Protein AF-A0A9K3ST12-F1 (afdb_monomer)

Sequence (214 aa):
MEYLIKLALIAIETELLCYPSLGLVSINSCGSHQDMNFNLFMKSKETFGIYFYHIYNLVLSYKSLNFNKLRVLGLEQEKRMFEVTKNINTHKGLIFSFGIIYYVVSYGLFHNIPFSNWHFQTCKLTKELRKDFLYFSNKTPGEKIFTKFGIAGARGEALTGYYKIFFQGLPFILRIYKKNPYLKAQEFYLCLLIFYMSIIEDTRAPKRPKFRAI

Structure (mmCIF, N/CA/C/O backbone):
data_AF-A0A9K3ST12-F1
#
_entry.id   AF-A0A9K3ST12-F1
#
loop_
_atom_site.group_PDB
_atom_site.id
_atom_site.type_symbol
_atom_site.label_atom_id
_atom_site.label_alt_id
_atom_site.label_comp_id
_atom_site.label_asym_id
_atom_site.label_entity_id
_atom_site.label_seq_id
_atom_site.pdbx_PDB_ins_code
_atom_site.Cartn_x
_atom_site.Cartn_y
_atom_site.Cartn_z
_atom_site.occupancy
_atom_site.B_iso_or_equiv
_atom_site.auth_seq_id
_atom_site.auth_comp_id
_atom_site.auth_asym_id
_atom_site.auth_atom_id
_atom_site.pdbx_PDB_model_num
ATOM 1 N N . MET A 1 1 ? 17.838 -4.652 1.361 1.00 83.19 1 MET A N 1
ATOM 2 C CA . MET A 1 1 ? 16.900 -4.041 2.330 1.00 83.19 1 MET A CA 1
ATOM 3 C C . MET A 1 1 ? 16.770 -2.535 2.100 1.00 83.19 1 MET A C 1
ATOM 5 O O . MET A 1 1 ? 15.715 -2.108 1.653 1.00 83.19 1 MET A O 1
ATOM 9 N N . GLU A 1 2 ? 17.825 -1.745 2.323 1.00 90.50 2 GLU A N 1
ATOM 10 C CA . GLU A 1 2 ? 17.782 -0.268 2.259 1.00 90.50 2 GLU A CA 1
ATOM 11 C C . GLU A 1 2 ? 17.283 0.292 0.922 1.00 90.50 2 GLU A C 1
ATOM 13 O O . GLU A 1 2 ? 16.461 1.206 0.897 1.00 90.50 2 GLU A O 1
ATOM 18 N N . TYR A 1 3 ? 17.705 -0.306 -0.195 1.00 94.31 3 TYR A N 1
ATOM 19 C CA . TYR A 1 3 ? 17.252 0.106 -1.525 1.00 94.31 3 TYR A CA 1
ATOM 20 C C . TYR A 1 3 ? 15.727 -0.002 -1.700 1.00 94.31 3 TYR A C 1
ATOM 22 O O . TYR A 1 3 ? 15.100 0.910 -2.235 1.00 94.31 3 TYR A O 1
ATOM 30 N N . LEU A 1 4 ? 15.110 -1.080 -1.202 1.00 95.81 4 LEU A N 1
ATOM 31 C CA . LEU A 1 4 ? 13.667 -1.291 -1.329 1.00 95.81 4 LEU A CA 1
ATOM 32 C C . LEU A 1 4 ? 12.874 -0.311 -0.450 1.00 95.81 4 LEU A C 1
ATOM 34 O O . LEU A 1 4 ? 11.868 0.231 -0.901 1.00 95.81 4 LEU A O 1
ATOM 38 N N . ILE A 1 5 ? 13.366 -0.024 0.761 1.00 97.75 5 ILE A N 1
ATOM 39 C CA . ILE A 1 5 ? 12.792 1.007 1.640 1.00 97.75 5 ILE A CA 1
ATOM 40 C C . ILE A 1 5 ? 12.853 2.372 0.947 1.00 97.75 5 ILE A C 1
ATOM 42 O O . ILE A 1 5 ? 11.851 3.084 0.901 1.00 97.75 5 ILE A O 1
ATOM 46 N N . LYS A 1 6 ? 14.001 2.720 0.351 1.00 97.38 6 LYS A N 1
ATOM 47 C CA . LYS A 1 6 ? 14.171 3.973 -0.395 1.00 97.38 6 LYS A CA 1
ATOM 48 C C . LYS A 1 6 ? 13.165 4.088 -1.542 1.00 97.38 6 LYS A C 1
ATOM 50 O O . LYS A 1 6 ? 12.505 5.116 -1.654 1.00 97.38 6 LYS A O 1
ATOM 55 N N . LEU A 1 7 ? 13.009 3.044 -2.361 1.00 96.75 7 LEU A N 1
ATOM 56 C CA . LEU A 1 7 ? 12.016 3.033 -3.442 1.00 96.75 7 LEU A CA 1
ATOM 57 C C . LEU A 1 7 ? 10.587 3.204 -2.918 1.00 96.75 7 LEU A C 1
ATOM 59 O O . LEU A 1 7 ? 9.806 3.945 -3.509 1.00 96.75 7 LEU A O 1
ATOM 63 N N . ALA A 1 8 ? 10.250 2.564 -1.797 1.00 97.38 8 ALA A N 1
ATOM 64 C CA . ALA A 1 8 ? 8.927 2.691 -1.203 1.00 97.38 8 ALA A CA 1
ATOM 65 C C . ALA A 1 8 ? 8.649 4.111 -0.686 1.00 97.38 8 ALA A C 1
ATOM 67 O O . ALA A 1 8 ? 7.571 4.650 -0.923 1.00 97.38 8 ALA A O 1
ATOM 68 N N . LEU A 1 9 ? 9.628 4.756 -0.047 1.00 97.25 9 LEU A N 1
ATOM 69 C CA . LEU A 1 9 ? 9.504 6.149 0.395 1.00 97.25 9 LEU A CA 1
ATOM 70 C C . LEU A 1 9 ? 9.385 7.127 -0.782 1.00 97.25 9 LEU A C 1
ATOM 72 O O . LEU A 1 9 ? 8.607 8.078 -0.699 1.00 97.25 9 LEU A O 1
ATOM 76 N N . ILE A 1 10 ? 10.115 6.879 -1.876 1.00 95.12 10 ILE A N 1
ATOM 77 C CA . ILE A 1 10 ? 9.987 7.649 -3.121 1.00 95.12 10 ILE A CA 1
ATOM 78 C C . ILE A 1 10 ? 8.585 7.470 -3.709 1.00 95.12 10 ILE A C 1
ATOM 80 O O . ILE A 1 10 ? 7.988 8.454 -4.132 1.00 95.12 10 ILE A O 1
ATOM 84 N N . ALA A 1 11 ? 8.030 6.255 -3.710 1.00 94.00 11 ALA A N 1
ATOM 85 C CA . ALA A 1 11 ? 6.685 6.003 -4.227 1.00 94.00 11 ALA A CA 1
ATOM 86 C C . ALA A 1 11 ? 5.606 6.781 -3.450 1.00 94.00 11 ALA A C 1
ATOM 88 O O . ALA A 1 11 ? 4.746 7.397 -4.076 1.00 94.00 11 ALA A O 1
ATOM 89 N N . ILE A 1 12 ? 5.692 6.819 -2.112 1.00 94.69 12 ILE A N 1
ATOM 90 C CA . ILE A 1 12 ? 4.775 7.603 -1.259 1.00 94.69 12 IL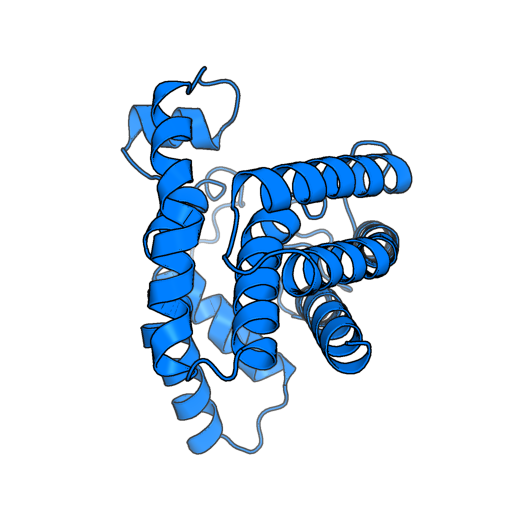E A CA 1
ATOM 91 C C . ILE A 1 12 ? 4.868 9.097 -1.584 1.00 94.69 12 ILE A C 1
ATOM 93 O O . ILE A 1 12 ? 3.859 9.773 -1.741 1.00 94.69 12 ILE A O 1
ATOM 97 N N . GLU A 1 13 ? 6.083 9.630 -1.702 1.00 92.88 13 GLU A N 1
ATOM 98 C CA . GLU A 1 13 ? 6.280 11.041 -2.045 1.00 92.88 13 GLU A CA 1
ATOM 99 C C . GLU A 1 13 ? 5.774 11.371 -3.449 1.00 92.88 13 GLU A C 1
ATOM 101 O O . GLU A 1 13 ? 5.140 12.398 -3.669 1.00 92.88 13 GLU A O 1
ATOM 106 N N . THR A 1 14 ? 6.015 10.472 -4.396 1.00 89.44 14 THR A N 1
ATOM 107 C CA . THR A 1 14 ? 5.633 10.642 -5.795 1.00 89.44 14 THR A CA 1
ATOM 108 C C . THR A 1 14 ? 4.118 10.747 -5.972 1.00 89.44 14 THR A C 1
ATOM 110 O O . THR A 1 14 ? 3.662 11.528 -6.806 1.00 89.44 14 THR A O 1
ATOM 113 N N . GLU A 1 15 ? 3.333 10.028 -5.163 1.00 88.38 15 GLU A N 1
ATOM 114 C CA . GLU A 1 15 ? 1.871 10.163 -5.132 1.00 88.38 15 GLU A CA 1
ATOM 115 C C . GLU A 1 15 ? 1.446 11.613 -4.834 1.00 88.38 15 GLU A C 1
ATOM 117 O O . GLU A 1 15 ? 0.577 12.157 -5.513 1.00 88.38 15 GLU A O 1
ATOM 122 N N . LEU A 1 16 ? 2.114 12.277 -3.886 1.00 87.50 16 LEU A N 1
ATOM 123 C CA . LEU A 1 16 ? 1.809 13.656 -3.473 1.00 87.50 16 LEU A CA 1
ATOM 124 C C . LEU A 1 16 ? 2.251 14.710 -4.488 1.00 87.50 16 LEU A C 1
ATOM 126 O O . LEU A 1 16 ? 1.749 15.839 -4.488 1.00 87.50 16 LEU A O 1
ATOM 130 N N . LEU A 1 17 ? 3.208 14.350 -5.340 1.00 85.62 17 LEU A N 1
ATOM 131 C CA . LEU A 1 17 ? 3.695 15.187 -6.429 1.00 85.62 17 LEU A CA 1
ATOM 132 C C . LEU A 1 17 ? 2.850 15.036 -7.702 1.00 85.62 17 LEU A C 1
ATOM 134 O O . LEU A 1 17 ? 3.066 15.775 -8.662 1.00 85.62 17 LEU A O 1
ATOM 138 N N . CYS A 1 18 ? 1.897 14.098 -7.735 1.00 84.38 18 CYS A N 1
ATOM 139 C CA . CYS A 1 18 ? 1.012 13.912 -8.877 1.00 84.38 18 CYS A CA 1
ATOM 140 C C . CYS A 1 18 ? -0.004 15.062 -8.965 1.00 84.38 18 CYS A C 1
ATOM 142 O O . CYS A 1 18 ? -0.809 15.282 -8.056 1.00 84.38 18 CYS A O 1
ATOM 144 N N . TYR A 1 19 ? 0.017 15.787 -10.086 1.00 82.44 19 TYR A N 1
ATOM 145 C CA . TYR A 1 19 ? -0.906 16.882 -10.369 1.00 82.44 19 TYR A CA 1
ATOM 146 C C . TYR A 1 19 ? -1.437 16.794 -11.815 1.00 82.44 19 TYR A C 1
ATOM 148 O O . TYR A 1 19 ? -0.644 16.522 -12.718 1.00 82.44 19 TYR A O 1
ATOM 156 N N . PRO A 1 20 ? -2.740 17.046 -12.064 1.00 84.38 20 PRO A N 1
ATOM 157 C CA . PRO A 1 20 ? -3.785 17.344 -11.082 1.00 84.38 20 PRO A CA 1
ATOM 158 C C . PRO A 1 20 ? -4.083 16.141 -10.178 1.00 84.38 20 PRO A C 1
ATOM 160 O O . PRO A 1 20 ? -4.077 14.996 -10.616 1.00 84.38 20 PRO A O 1
ATOM 163 N N . SER A 1 21 ? -4.361 16.406 -8.903 1.00 78.06 21 SER A N 1
ATOM 164 C CA . SER A 1 21 ? -4.559 15.366 -7.883 1.00 78.06 21 SER A CA 1
ATOM 165 C C . SER A 1 21 ? -5.986 14.808 -7.825 1.00 78.06 21 SER A C 1
ATOM 167 O O . SER A 1 21 ? -6.280 13.936 -7.011 1.00 78.06 21 SER A O 1
ATOM 169 N N . LEU A 1 22 ? -6.892 15.328 -8.664 1.00 81.19 22 LEU A N 1
ATOM 170 C CA . LEU A 1 22 ? -8.281 14.869 -8.823 1.00 81.19 22 LEU A CA 1
ATOM 171 C C . LEU A 1 22 ? -9.044 14.728 -7.488 1.00 81.19 22 LEU A C 1
ATOM 173 O O . LEU A 1 22 ? -9.774 13.768 -7.245 1.00 81.19 22 LEU A O 1
ATOM 177 N N . GLY A 1 23 ? -8.872 15.718 -6.608 1.00 76.56 23 GLY A N 1
ATOM 178 C CA . GLY A 1 23 ? -9.529 15.782 -5.299 1.00 76.56 23 GLY A CA 1
ATOM 179 C C . GLY A 1 23 ? -8.723 15.174 -4.148 1.00 76.56 23 GLY A C 1
ATOM 180 O O . GLY A 1 23 ? -9.157 15.292 -3.001 1.00 76.56 23 GLY A O 1
ATOM 181 N N . LEU A 1 24 ? -7.557 14.582 -4.424 1.00 83.00 24 LEU A N 1
ATOM 182 C CA . LEU A 1 24 ? -6.571 14.178 -3.419 1.00 83.00 24 LEU A CA 1
ATOM 183 C C . LEU A 1 24 ? -5.697 15.364 -2.987 1.00 83.00 24 LEU A C 1
ATOM 185 O O . LEU A 1 24 ? -5.607 16.379 -3.682 1.00 83.00 24 LEU A O 1
ATOM 189 N N . VAL A 1 25 ? -5.031 15.223 -1.844 1.00 86.50 25 VAL A N 1
ATOM 190 C CA . VAL A 1 25 ? -3.993 16.166 -1.410 1.00 86.50 25 VAL A CA 1
ATOM 191 C C . VAL A 1 25 ? -2.783 16.055 -2.342 1.00 86.50 25 VAL A C 1
ATOM 193 O O . VAL A 1 25 ? -2.367 14.956 -2.692 1.00 86.50 25 VAL A O 1
ATOM 196 N N . SER A 1 26 ? -2.213 17.191 -2.732 1.00 87.94 26 SER A N 1
ATOM 197 C CA . SER A 1 26 ? -0.954 17.301 -3.478 1.00 87.94 26 SER A CA 1
ATOM 198 C C . SER A 1 26 ? -0.162 18.520 -3.022 1.00 87.94 26 SER A C 1
ATOM 200 O O . SER A 1 26 ? -0.646 19.320 -2.219 1.00 87.94 26 SER A O 1
ATOM 202 N N . ILE A 1 27 ? 1.039 18.699 -3.574 1.00 86.88 27 ILE A N 1
ATOM 203 C CA . ILE A 1 27 ? 1.867 19.888 -3.327 1.00 86.88 27 ILE A CA 1
ATOM 204 C C . ILE A 1 27 ? 1.139 21.214 -3.620 1.00 86.88 27 ILE A C 1
ATOM 206 O O . ILE A 1 27 ? 1.387 22.207 -2.944 1.00 86.88 27 ILE A O 1
ATOM 210 N N . ASN A 1 28 ? 0.186 21.214 -4.559 1.00 85.00 28 ASN A N 1
ATOM 211 C CA . ASN A 1 28 ? -0.523 22.419 -5.002 1.00 85.00 28 ASN A CA 1
ATOM 212 C C . ASN A 1 28 ? -1.949 22.553 -4.435 1.00 85.00 28 ASN A C 1
ATOM 214 O O . ASN A 1 28 ? -2.630 23.531 -4.736 1.00 85.00 28 ASN A O 1
ATOM 218 N N . SER A 1 29 ? -2.462 21.568 -3.686 1.00 84.56 29 SER A N 1
ATOM 219 C CA . SER A 1 29 ? -3.861 21.580 -3.237 1.00 84.56 29 SER A CA 1
ATOM 220 C C . SER A 1 29 ? -4.121 20.640 -2.061 1.00 84.56 29 SER A C 1
ATOM 222 O O . SER A 1 29 ? -3.649 19.508 -2.048 1.00 84.56 29 SER A O 1
ATOM 224 N N . CYS A 1 30 ? -4.979 21.051 -1.123 1.00 84.56 30 CYS A N 1
ATOM 225 C CA . CYS A 1 30 ? -5.551 20.152 -0.111 1.00 84.56 30 CYS A CA 1
ATOM 226 C C . CYS A 1 30 ? -6.650 19.226 -0.681 1.00 84.56 30 CYS A C 1
ATOM 228 O O . CYS A 1 30 ? -7.227 18.417 0.045 1.00 84.56 30 CYS A O 1
ATOM 230 N N . GLY A 1 31 ? -6.962 19.323 -1.977 1.00 85.12 31 GLY A N 1
ATOM 231 C CA . GLY A 1 31 ? -8.010 18.531 -2.611 1.00 85.12 31 GLY A CA 1
ATOM 232 C C . GLY A 1 31 ? -9.381 18.812 -1.993 1.00 85.12 31 GLY A C 1
ATOM 233 O O . GLY A 1 31 ? -9.756 19.961 -1.783 1.00 85.12 31 GLY A O 1
ATOM 234 N N . SER A 1 32 ? -10.139 17.754 -1.694 1.00 83.56 32 SER A N 1
ATOM 235 C CA . SER A 1 32 ? -11.448 17.855 -1.020 1.00 83.56 32 SER A CA 1
ATOM 236 C C . SER A 1 32 ? -11.355 17.958 0.509 1.00 83.56 32 SER A C 1
ATOM 238 O O . SER A 1 32 ? -12.374 17.854 1.192 1.00 83.56 32 SER A O 1
ATOM 240 N N . HIS A 1 33 ? -10.150 18.109 1.060 1.00 83.50 33 HIS A N 1
ATOM 241 C CA . HIS A 1 33 ? -9.912 18.078 2.496 1.00 83.50 33 HIS A CA 1
ATOM 242 C C . HIS A 1 33 ? -9.700 19.476 3.080 1.00 83.50 33 HIS A C 1
ATOM 244 O O . HIS A 1 33 ? -9.063 20.331 2.472 1.00 83.50 33 HIS A O 1
ATOM 250 N N . GLN A 1 34 ? -10.214 19.684 4.294 1.00 85.81 34 GLN A N 1
ATOM 251 C CA . GLN A 1 34 ? -10.002 20.906 5.084 1.00 85.81 34 GLN A CA 1
ATOM 252 C C . GLN A 1 34 ? -9.036 20.674 6.255 1.00 85.81 34 GLN A C 1
ATOM 254 O O . GLN A 1 34 ? -8.504 21.620 6.825 1.00 85.81 34 GLN A O 1
ATOM 259 N N . ASP A 1 35 ? -8.809 19.411 6.611 1.00 85.69 35 ASP A N 1
ATOM 260 C CA . ASP A 1 35 ? -8.088 18.959 7.798 1.00 85.69 35 ASP A CA 1
ATOM 261 C C . ASP A 1 35 ? -6.654 18.496 7.507 1.00 85.69 35 ASP A C 1
ATOM 263 O O . ASP A 1 35 ? -5.889 18.265 8.436 1.00 85.69 35 ASP A O 1
ATOM 267 N N . MET A 1 36 ? -6.255 18.365 6.240 1.00 89.12 36 MET A N 1
ATOM 268 C CA . MET A 1 36 ? -4.942 17.839 5.848 1.00 89.12 36 MET A CA 1
ATOM 269 C C . MET A 1 36 ? -4.354 18.584 4.646 1.00 89.12 36 MET A C 1
ATOM 271 O O . MET A 1 36 ? -5.079 19.093 3.796 1.00 89.12 36 MET A O 1
ATOM 275 N N . ASN A 1 37 ? -3.022 18.633 4.577 1.00 92.38 37 ASN A N 1
ATOM 276 C CA . ASN A 1 37 ? -2.258 19.293 3.519 1.00 92.38 37 ASN A CA 1
ATOM 277 C C . ASN A 1 37 ? -0.949 18.541 3.227 1.00 92.38 37 ASN A C 1
ATOM 279 O O . ASN A 1 37 ? -0.581 17.615 3.952 1.00 92.38 37 ASN A O 1
ATOM 283 N N . PHE A 1 38 ? -0.229 18.964 2.187 1.00 92.81 38 PHE A N 1
ATOM 284 C CA . PHE A 1 38 ? 1.033 18.354 1.761 1.00 92.81 38 PHE A CA 1
ATOM 285 C C . PHE A 1 38 ? 2.054 18.193 2.901 1.00 92.81 38 PHE A C 1
ATOM 287 O O . PHE A 1 38 ? 2.599 17.108 3.095 1.00 92.81 38 PHE A O 1
ATOM 294 N N . ASN A 1 39 ? 2.265 19.231 3.715 1.00 93.69 39 ASN A N 1
ATOM 295 C CA . ASN A 1 39 ? 3.242 19.195 4.809 1.00 93.69 39 ASN A CA 1
ATOM 296 C C . ASN A 1 39 ? 2.904 18.127 5.857 1.00 93.69 39 ASN A C 1
ATOM 298 O O . ASN A 1 39 ? 3.799 17.484 6.404 1.00 93.69 39 ASN A O 1
ATOM 302 N N . LEU A 1 40 ? 1.616 17.912 6.133 1.00 94.06 40 LEU A N 1
ATOM 303 C CA . LEU A 1 40 ? 1.165 16.872 7.052 1.00 94.06 40 LEU A CA 1
ATOM 304 C C . LEU A 1 40 ? 1.431 15.466 6.501 1.00 94.06 40 LEU A C 1
ATOM 306 O O . LEU A 1 40 ? 1.833 14.570 7.245 1.00 94.06 40 LEU A O 1
ATOM 310 N N . PHE A 1 41 ? 1.245 15.282 5.193 1.00 95.00 41 PHE A N 1
ATOM 311 C CA . PHE A 1 41 ? 1.598 14.040 4.516 1.00 95.00 41 PHE A CA 1
ATOM 312 C C . PHE A 1 41 ? 3.113 13.800 4.538 1.00 95.00 41 PHE A C 1
ATOM 314 O O . PHE A 1 41 ? 3.536 12.692 4.861 1.00 95.00 41 PHE A O 1
ATOM 321 N N . MET A 1 42 ? 3.935 14.828 4.309 1.00 95.88 42 MET A N 1
ATOM 322 C CA . MET A 1 42 ? 5.397 14.709 4.398 1.00 95.88 42 MET A CA 1
ATOM 323 C C . MET A 1 42 ? 5.867 14.332 5.810 1.00 95.88 42 MET A C 1
ATOM 325 O O . MET A 1 42 ? 6.645 13.394 5.952 1.00 95.88 42 MET A O 1
ATOM 329 N N . LYS A 1 43 ? 5.313 14.953 6.861 1.00 95.81 43 LYS A N 1
ATOM 330 C CA . LYS A 1 43 ? 5.570 14.539 8.255 1.00 95.81 43 LYS A CA 1
ATOM 331 C C . LYS A 1 43 ? 5.159 13.092 8.511 1.00 95.81 43 LYS A C 1
ATOM 333 O O . LYS A 1 43 ? 5.881 12.326 9.137 1.00 95.81 43 LYS A O 1
ATOM 338 N N . SER A 1 44 ? 4.001 12.680 7.999 1.00 96.31 44 SER A N 1
ATOM 339 C CA . SER A 1 44 ? 3.570 11.288 8.117 1.00 96.31 44 SER A CA 1
ATOM 340 C C . SER A 1 44 ? 4.501 10.323 7.376 1.00 96.31 44 SER A C 1
ATOM 342 O O . SER A 1 44 ? 4.734 9.229 7.891 1.00 96.31 44 SER A O 1
ATOM 344 N N . LYS A 1 45 ? 5.030 10.695 6.203 1.00 96.75 45 LYS A N 1
ATOM 345 C CA . LYS A 1 45 ? 5.959 9.881 5.400 1.00 96.75 45 LYS A CA 1
ATOM 346 C C . LYS A 1 45 ? 7.225 9.527 6.186 1.00 96.75 45 LYS A C 1
ATOM 348 O O . LYS A 1 45 ? 7.700 8.401 6.067 1.00 96.75 45 LYS A O 1
ATOM 353 N N . GLU A 1 46 ? 7.742 10.429 7.020 1.00 96.56 46 GLU A N 1
ATOM 354 C CA . GLU A 1 46 ? 8.950 10.195 7.836 1.00 96.56 46 GLU A CA 1
ATOM 355 C C . GLU A 1 46 ? 8.829 8.949 8.731 1.00 96.56 46 GLU A C 1
ATOM 357 O O . GLU A 1 46 ? 9.813 8.260 8.992 1.00 96.56 46 GLU A O 1
ATOM 362 N N . THR A 1 47 ? 7.606 8.579 9.122 1.00 97.62 47 THR A N 1
ATOM 363 C CA . THR A 1 47 ? 7.351 7.391 9.950 1.00 97.62 47 THR A CA 1
ATOM 364 C C . THR A 1 47 ? 7.394 6.065 9.172 1.00 97.62 47 THR A C 1
ATOM 366 O O . THR A 1 47 ? 7.454 4.999 9.779 1.00 97.62 47 THR A O 1
ATOM 369 N N . PHE A 1 48 ? 7.386 6.078 7.834 1.00 98.31 48 PHE A N 1
ATOM 370 C CA . PHE A 1 48 ? 7.295 4.848 7.033 1.00 98.31 48 PHE A CA 1
ATOM 371 C C . PHE A 1 48 ? 8.604 4.062 6.940 1.00 98.31 48 PHE A C 1
ATOM 373 O O . PHE A 1 48 ? 8.565 2.851 6.722 1.00 98.31 48 PHE A O 1
ATOM 380 N N . GLY A 1 49 ? 9.761 4.708 7.126 1.00 98.00 49 GLY A N 1
ATOM 381 C CA . GLY A 1 49 ? 11.056 4.022 7.053 1.00 98.00 49 GLY A CA 1
ATOM 382 C C . GLY A 1 49 ? 11.146 2.867 8.055 1.00 98.00 49 GLY A C 1
ATOM 383 O O . GLY A 1 49 ? 11.459 1.735 7.681 1.00 98.00 49 GLY A O 1
ATOM 384 N N . ILE A 1 50 ? 10.768 3.132 9.311 1.00 97.81 50 ILE A N 1
ATOM 385 C CA . ILE A 1 50 ? 10.752 2.122 10.376 1.00 97.81 50 ILE A CA 1
ATOM 386 C C . ILE A 1 50 ? 9.680 1.046 10.138 1.00 97.81 50 ILE A C 1
ATOM 388 O O . ILE A 1 50 ? 9.912 -0.133 10.405 1.00 97.81 50 ILE A O 1
ATOM 392 N N . TYR A 1 51 ? 8.532 1.408 9.557 1.00 98.50 51 TYR A N 1
ATOM 393 C CA . TYR A 1 51 ? 7.490 0.446 9.193 1.00 98.50 51 TYR A CA 1
ATOM 394 C C . TYR A 1 51 ? 7.983 -0.575 8.163 1.00 98.50 51 TYR A C 1
ATOM 396 O O . TYR A 1 51 ? 7.856 -1.783 8.370 1.00 98.50 51 TYR A O 1
ATOM 404 N N . PHE A 1 52 ? 8.608 -0.104 7.084 1.00 98.56 52 PHE A N 1
ATOM 405 C CA . PHE A 1 52 ? 9.156 -0.975 6.046 1.00 98.56 52 PHE A CA 1
ATOM 406 C C . PHE A 1 52 ? 10.334 -1.817 6.540 1.00 98.56 52 PHE A C 1
ATOM 408 O O . PHE A 1 52 ? 10.455 -2.983 6.154 1.00 98.56 52 PHE A O 1
ATOM 415 N N . TYR A 1 53 ? 11.157 -1.269 7.435 1.00 98.25 53 TYR A N 1
ATOM 416 C CA . TYR A 1 53 ? 12.195 -2.026 8.130 1.00 98.25 53 TYR A CA 1
ATOM 417 C C . TYR A 1 53 ? 11.602 -3.196 8.935 1.00 98.25 53 TYR A C 1
ATOM 419 O O . TYR A 1 53 ? 12.027 -4.341 8.773 1.00 98.25 53 TYR A O 1
ATOM 427 N N . HIS A 1 54 ? 10.558 -2.955 9.734 1.00 98.31 54 HIS A N 1
ATOM 428 C CA . HIS A 1 54 ? 9.910 -4.018 10.506 1.00 98.31 54 HIS A CA 1
ATOM 429 C C . HIS A 1 54 ? 9.228 -5.074 9.629 1.00 98.31 54 HIS A C 1
ATOM 431 O O . HIS A 1 54 ? 9.307 -6.263 9.945 1.00 98.31 54 HIS A O 1
ATOM 437 N N . ILE A 1 55 ? 8.608 -4.682 8.509 1.00 98.44 55 ILE A N 1
ATOM 438 C CA . ILE A 1 55 ? 8.067 -5.654 7.546 1.00 98.44 55 ILE A CA 1
ATOM 439 C C . ILE A 1 55 ? 9.185 -6.537 6.988 1.00 98.44 55 ILE A C 1
ATOM 441 O O . ILE A 1 55 ? 9.020 -7.753 6.899 1.00 98.44 55 ILE A O 1
ATOM 445 N N . TYR A 1 56 ? 10.332 -5.957 6.636 1.00 97.12 56 TYR A N 1
ATOM 446 C CA . TYR A 1 56 ? 11.460 -6.744 6.148 1.00 97.12 56 TYR A CA 1
ATOM 447 C C . TYR A 1 56 ? 11.981 -7.713 7.220 1.00 97.12 56 TYR A C 1
ATOM 449 O O . TYR A 1 56 ? 12.246 -8.876 6.923 1.00 97.12 56 TYR A O 1
ATOM 457 N N . ASN A 1 57 ? 12.031 -7.300 8.488 1.00 97.38 57 ASN A N 1
ATOM 458 C CA . ASN A 1 57 ? 12.390 -8.202 9.584 1.00 97.38 57 ASN A CA 1
ATOM 459 C C . ASN A 1 57 ? 11.397 -9.366 9.751 1.00 97.38 57 ASN A C 1
ATOM 461 O O . ASN A 1 57 ? 11.820 -10.469 10.103 1.00 97.38 57 ASN A O 1
ATOM 465 N N . LEU A 1 58 ? 10.104 -9.183 9.447 1.00 97.12 58 LEU A N 1
ATOM 466 C CA . LEU A 1 58 ? 9.163 -10.309 9.380 1.00 97.12 58 LEU A CA 1
ATOM 467 C C . LEU A 1 58 ? 9.528 -11.302 8.273 1.00 97.12 58 LEU A C 1
ATOM 469 O O . LEU A 1 58 ? 9.365 -12.501 8.472 1.00 97.12 58 LEU A O 1
ATOM 473 N N . VAL A 1 59 ? 10.013 -10.834 7.120 1.00 97.12 59 VAL A N 1
ATOM 474 C CA . VAL A 1 59 ? 10.477 -11.727 6.043 1.00 97.12 59 VAL A CA 1
ATOM 475 C C . VAL A 1 59 ? 11.659 -12.568 6.519 1.00 97.12 59 VAL A C 1
ATOM 477 O O . VAL A 1 59 ? 11.654 -13.779 6.336 1.00 97.12 59 VAL A O 1
ATOM 480 N N . LEU A 1 60 ? 12.633 -11.948 7.189 1.00 96.06 60 LEU A N 1
ATOM 481 C CA . LEU A 1 60 ? 13.809 -12.654 7.706 1.00 96.06 60 LEU A CA 1
ATOM 482 C C . LEU A 1 60 ? 13.467 -13.672 8.801 1.00 96.06 60 LEU A C 1
ATOM 484 O O . LEU A 1 60 ? 14.108 -14.713 8.908 1.00 96.06 60 LEU A O 1
ATOM 488 N N . SER A 1 61 ? 12.468 -13.362 9.627 1.00 95.62 61 SER A N 1
ATOM 489 C CA . SER A 1 61 ? 12.160 -14.145 10.828 1.00 95.62 61 SER A CA 1
ATOM 490 C C . SER A 1 61 ? 11.237 -15.338 10.569 1.00 95.62 61 SER A C 1
ATOM 492 O O . SER A 1 61 ? 11.168 -16.246 11.396 1.00 95.62 61 SER A O 1
ATOM 494 N N . TYR A 1 62 ? 10.491 -15.349 9.460 1.00 92.38 62 TYR A N 1
ATOM 495 C CA . TYR A 1 62 ? 9.441 -16.340 9.225 1.00 92.38 62 TYR A CA 1
ATOM 496 C C . TYR A 1 62 ? 9.537 -16.967 7.837 1.00 92.38 62 TYR A C 1
ATOM 498 O O . TYR A 1 62 ? 9.577 -16.287 6.820 1.00 92.38 62 TYR A O 1
ATOM 506 N N . LYS A 1 63 ? 9.429 -18.301 7.789 1.00 90.75 63 LYS A N 1
ATOM 507 C CA . LYS A 1 63 ? 9.435 -19.078 6.536 1.00 90.75 63 LYS A CA 1
ATOM 508 C C . LYS A 1 63 ? 8.231 -18.803 5.627 1.00 90.75 63 LYS A C 1
ATOM 510 O O . LYS A 1 63 ? 8.255 -19.174 4.459 1.00 90.75 63 LYS A O 1
ATOM 515 N N . SER A 1 64 ? 7.159 -18.207 6.149 1.00 94.81 64 SER A N 1
ATOM 516 C CA . SER A 1 64 ? 5.924 -17.959 5.399 1.00 94.81 64 SER A CA 1
ATOM 517 C C . SER A 1 64 ? 5.308 -16.610 5.751 1.00 94.81 64 SER A C 1
ATOM 519 O O . SER A 1 64 ? 5.432 -16.138 6.882 1.00 94.81 64 SER A O 1
ATOM 521 N N . LEU A 1 65 ? 4.618 -16.022 4.773 1.00 96.38 65 LEU A N 1
ATOM 522 C CA . LEU A 1 65 ? 3.842 -14.796 4.928 1.00 96.38 65 LEU A CA 1
ATOM 523 C C . LEU A 1 65 ? 2.768 -14.946 6.018 1.00 96.38 65 LEU A C 1
ATOM 525 O O . LEU A 1 65 ? 1.987 -15.898 6.000 1.00 96.38 65 LEU A O 1
ATOM 529 N N . ASN A 1 66 ? 2.690 -13.976 6.935 1.00 96.44 66 ASN A N 1
ATOM 530 C CA . ASN A 1 66 ? 1.714 -13.969 8.027 1.00 96.44 66 ASN A CA 1
ATOM 531 C C . ASN A 1 66 ? 0.943 -12.642 8.108 1.00 96.44 66 ASN A C 1
ATOM 533 O O . ASN A 1 66 ? 1.489 -11.605 8.493 1.00 96.44 66 ASN A O 1
ATOM 537 N N . PHE A 1 67 ? -0.356 -12.690 7.801 1.00 95.94 67 PHE A N 1
ATOM 538 C CA . PHE A 1 67 ? -1.210 -11.502 7.775 1.00 95.94 67 PHE A CA 1
ATOM 539 C C . PHE A 1 67 ? -1.390 -10.848 9.138 1.00 95.94 67 PHE A C 1
ATOM 541 O O . PHE A 1 67 ? -1.362 -9.627 9.245 1.00 95.94 67 PHE A O 1
ATOM 548 N N . ASN A 1 68 ? -1.556 -11.643 10.194 1.00 95.56 68 ASN A N 1
ATOM 549 C CA . ASN A 1 68 ? -1.805 -11.106 11.528 1.00 95.56 68 ASN A CA 1
ATOM 550 C C . ASN A 1 68 ? -0.574 -10.372 12.071 1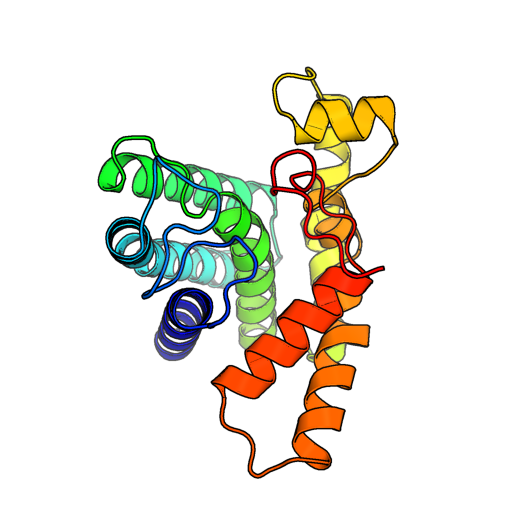.00 95.56 68 ASN A C 1
ATOM 552 O O . ASN A 1 68 ? -0.721 -9.336 12.712 1.00 95.56 68 ASN A O 1
ATOM 556 N N . LYS A 1 69 ? 0.638 -10.844 11.755 1.00 97.44 69 LYS A N 1
ATOM 557 C CA . LYS A 1 69 ? 1.880 -10.133 12.097 1.00 97.44 69 LYS A CA 1
ATOM 558 C C . LYS A 1 69 ? 2.017 -8.824 11.316 1.00 97.44 69 LYS A C 1
ATOM 560 O O . LYS A 1 69 ? 2.290 -7.795 11.925 1.00 97.44 69 LYS A O 1
ATOM 565 N N . LEU A 1 70 ? 1.741 -8.834 10.007 1.00 98.19 70 LEU A N 1
ATOM 566 C CA . LEU A 1 70 ? 1.704 -7.602 9.210 1.00 98.19 70 LEU A CA 1
ATOM 567 C C . LEU A 1 70 ? 0.660 -6.610 9.750 1.00 98.19 70 LEU A C 1
ATOM 569 O O . LEU A 1 70 ? 0.930 -5.416 9.837 1.00 98.19 70 LEU A O 1
ATOM 573 N N . ARG A 1 71 ? -0.518 -7.102 10.147 1.00 96.81 71 ARG A N 1
ATOM 574 C CA . ARG A 1 71 ? -1.599 -6.294 10.723 1.00 96.81 71 ARG A CA 1
ATOM 575 C C . ARG A 1 71 ? -1.159 -5.591 12.007 1.00 96.81 71 ARG A C 1
ATOM 577 O O . ARG A 1 71 ? -1.457 -4.412 12.151 1.00 96.81 71 ARG A O 1
ATOM 584 N N . VAL A 1 72 ? -0.437 -6.271 12.902 1.00 97.94 72 VAL A N 1
ATOM 585 C CA . VAL A 1 72 ? 0.125 -5.639 14.112 1.00 97.94 72 VAL A CA 1
ATOM 586 C C . VAL A 1 72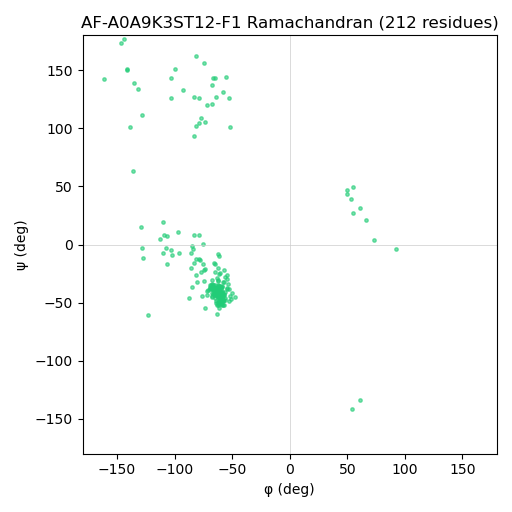 ? 1.045 -4.476 13.735 1.00 97.94 72 VAL A C 1
ATOM 588 O O . VAL A 1 72 ? 0.839 -3.368 14.223 1.00 97.94 72 VAL A O 1
ATOM 591 N N . LEU A 1 73 ? 1.972 -4.680 12.793 1.00 98.44 73 LEU A N 1
ATOM 592 C CA . LEU A 1 73 ? 2.852 -3.604 12.324 1.00 98.44 73 LEU A CA 1
ATOM 593 C C . LEU A 1 73 ? 2.080 -2.453 11.665 1.00 98.44 73 LEU A C 1
ATOM 595 O O . LEU A 1 73 ? 2.426 -1.290 11.854 1.00 98.44 73 LEU A O 1
ATOM 599 N N . GLY A 1 74 ? 1.031 -2.760 10.896 1.00 98.06 74 GLY A N 1
ATOM 600 C CA . 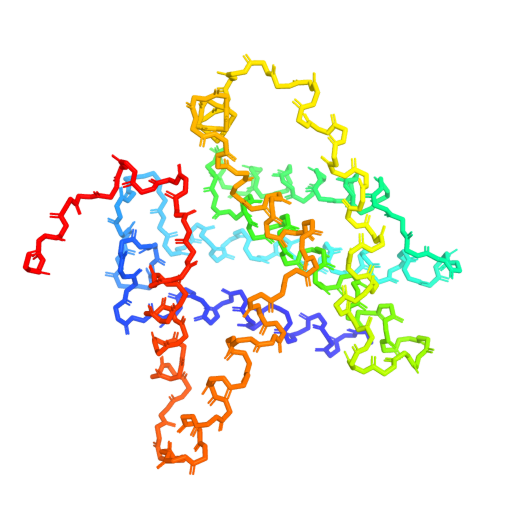GLY A 1 74 ? 0.164 -1.751 10.287 1.00 98.06 74 GLY A CA 1
ATOM 601 C C . GLY A 1 74 ? -0.550 -0.894 11.333 1.00 98.06 74 GLY A C 1
ATOM 602 O O . GLY A 1 74 ? -0.592 0.323 11.197 1.00 98.06 74 GLY A O 1
ATOM 603 N N . LEU A 1 75 ? -1.045 -1.502 12.415 1.00 97.44 75 LEU A N 1
ATOM 604 C CA . LEU A 1 75 ? -1.670 -0.776 13.526 1.00 97.44 75 LEU A CA 1
ATOM 605 C C . LEU A 1 75 ? -0.670 0.109 14.277 1.00 97.44 75 LEU A C 1
ATOM 607 O O . LEU A 1 75 ? -1.006 1.228 14.653 1.00 97.44 75 LEU A O 1
ATOM 611 N N . GLU A 1 76 ? 0.560 -0.359 14.487 1.00 98.31 76 GLU A N 1
ATOM 612 C CA . GLU A 1 76 ? 1.621 0.488 15.041 1.00 98.31 76 GLU A CA 1
ATOM 613 C C . GLU A 1 76 ? 1.948 1.660 14.117 1.00 98.31 76 GLU A C 1
ATOM 615 O O . GLU A 1 76 ? 2.143 2.781 14.579 1.00 98.31 76 GLU A O 1
ATOM 620 N N . GLN A 1 77 ? 1.970 1.423 12.807 1.00 98.50 77 GLN A N 1
ATOM 621 C CA . GLN A 1 77 ? 2.205 2.480 11.837 1.00 98.50 77 GLN A CA 1
ATOM 622 C C . GLN A 1 77 ? 1.060 3.498 11.792 1.00 98.50 77 GLN A C 1
ATOM 624 O O . GLN A 1 77 ? 1.317 4.694 11.676 1.00 98.50 77 GLN A O 1
ATOM 629 N N . GLU A 1 78 ? -0.193 3.064 11.952 1.00 97.50 78 GLU A N 1
ATOM 630 C CA . GLU A 1 78 ? -1.321 3.983 12.127 1.00 97.50 78 GLU A CA 1
ATOM 631 C C . GLU A 1 78 ? -1.140 4.867 13.369 1.00 97.50 78 GLU A C 1
ATOM 633 O O . GLU A 1 78 ? -1.393 6.067 13.287 1.00 97.50 78 GLU A O 1
ATOM 638 N N . LYS A 1 79 ? -0.663 4.312 14.494 1.00 98.06 79 LYS A N 1
ATOM 639 C CA . LYS A 1 79 ? -0.375 5.097 15.709 1.00 98.06 79 LYS A CA 1
ATOM 640 C C . LYS A 1 79 ? 0.699 6.155 15.452 1.00 98.06 79 LYS A C 1
ATOM 642 O O . LYS A 1 79 ? 0.433 7.329 15.687 1.00 98.06 79 LYS A O 1
ATOM 647 N N . ARG A 1 80 ? 1.845 5.766 14.874 1.00 98.19 80 ARG A N 1
ATOM 648 C CA . ARG A 1 80 ? 2.933 6.703 14.520 1.00 98.19 80 ARG A CA 1
ATOM 649 C C . ARG A 1 80 ? 2.437 7.813 13.592 1.00 98.19 80 ARG A C 1
ATOM 651 O O . ARG A 1 80 ? 2.739 8.982 13.810 1.00 98.19 80 ARG A O 1
ATOM 658 N N . MET A 1 81 ? 1.633 7.462 12.584 1.00 97.56 81 MET A N 1
ATOM 659 C CA . MET A 1 81 ? 0.986 8.434 11.699 1.00 97.56 81 MET A CA 1
ATOM 660 C C . MET A 1 81 ? 0.111 9.406 12.496 1.00 97.56 81 MET A C 1
ATOM 662 O O . MET A 1 81 ? 0.260 10.613 12.335 1.00 97.56 81 MET A O 1
ATOM 666 N N . PHE A 1 82 ? -0.800 8.919 13.342 1.00 96.38 82 PHE A N 1
ATOM 667 C CA . PHE A 1 82 ? -1.702 9.787 14.104 1.00 96.38 82 PHE A CA 1
ATOM 668 C C . PHE A 1 82 ? -0.964 10.689 15.099 1.00 96.38 82 PHE A C 1
ATOM 670 O O . PHE A 1 82 ? -1.326 11.857 15.229 1.00 96.38 82 PHE A O 1
ATOM 677 N N . GLU A 1 83 ? 0.097 10.200 15.738 1.00 97.88 83 GLU A N 1
ATOM 678 C CA . GLU A 1 83 ? 0.935 10.985 16.649 1.00 97.88 83 GLU A CA 1
ATOM 679 C C . GLU A 1 83 ? 1.552 12.199 15.941 1.00 97.88 83 GLU A C 1
ATOM 681 O O . GLU A 1 83 ? 1.365 13.337 16.377 1.00 97.88 83 GLU A O 1
ATOM 686 N N . VAL A 1 84 ? 2.211 11.994 14.793 1.00 97.44 84 VAL A N 1
ATOM 687 C CA . VAL A 1 84 ? 2.883 13.091 14.067 1.00 97.44 84 VAL A CA 1
ATOM 688 C C . VAL A 1 84 ? 1.914 14.004 13.313 1.00 97.44 84 VAL A C 1
ATOM 690 O O . VAL A 1 84 ? 2.273 15.121 12.931 1.00 97.44 84 VAL A O 1
ATOM 693 N N . THR A 1 85 ? 0.676 13.551 13.104 1.00 95.00 85 THR A N 1
ATOM 694 C CA . THR A 1 85 ? -0.361 14.297 12.378 1.00 95.00 85 THR A CA 1
ATOM 695 C C . THR A 1 85 ? -1.453 14.877 13.271 1.00 95.00 85 THR A C 1
ATOM 697 O O . THR A 1 85 ? -2.426 15.413 12.750 1.00 95.00 85 THR A O 1
ATOM 700 N N . LYS A 1 86 ? -1.317 14.808 14.602 1.00 94.88 86 LYS A N 1
ATOM 701 C CA . LYS A 1 86 ? -2.334 15.287 15.557 1.00 94.88 86 LYS A CA 1
ATOM 702 C C . LYS A 1 86 ? -3.716 14.656 15.311 1.00 94.88 86 LYS A C 1
ATOM 704 O O . LYS A 1 86 ? -4.727 15.349 15.258 1.00 94.88 86 LYS A O 1
ATOM 709 N N . ASN A 1 87 ? -3.748 13.328 15.180 1.00 93.44 87 ASN A N 1
ATOM 710 C CA . ASN A 1 87 ? -4.935 12.495 14.940 1.00 93.44 87 ASN A CA 1
ATOM 711 C C . ASN A 1 87 ? -5.628 12.682 13.576 1.00 93.44 87 ASN A C 1
ATOM 713 O O . ASN A 1 87 ? -6.780 12.279 13.406 1.00 93.44 87 ASN A O 1
ATOM 717 N N . ILE A 1 88 ? -4.927 13.219 12.576 1.00 92.19 88 ILE A N 1
ATOM 718 C CA . ILE A 1 88 ? -5.459 13.367 11.218 1.00 92.19 88 ILE A CA 1
ATOM 719 C C . ILE A 1 88 ? -5.087 12.152 10.359 1.00 92.19 88 ILE A C 1
ATOM 721 O O . ILE A 1 88 ? -3.952 11.688 10.315 1.00 92.19 88 ILE A O 1
ATOM 725 N N . ASN A 1 89 ? -6.063 11.614 9.634 1.00 90.31 89 ASN A N 1
ATOM 726 C CA . ASN A 1 89 ? -5.853 10.442 8.791 1.00 90.31 89 ASN A CA 1
ATOM 727 C C . ASN A 1 89 ? -5.274 10.824 7.420 1.00 90.31 89 ASN A C 1
ATOM 729 O O . ASN A 1 89 ? -6.033 11.082 6.489 1.00 90.31 89 ASN A O 1
ATOM 733 N N . THR A 1 90 ? -3.949 10.790 7.284 1.00 90.75 90 THR A N 1
ATOM 734 C CA . THR A 1 90 ? -3.259 11.039 6.006 1.00 90.75 90 THR A CA 1
ATOM 735 C C . THR A 1 90 ? -3.104 9.766 5.167 1.00 90.75 90 THR A C 1
ATOM 737 O O . THR A 1 90 ? -3.433 9.757 3.986 1.00 90.75 90 THR A O 1
ATOM 740 N N . HIS A 1 91 ? -2.683 8.652 5.776 1.00 93.12 91 HIS A N 1
ATOM 741 C CA . HIS A 1 91 ? -2.218 7.468 5.042 1.00 93.12 91 HIS A CA 1
ATOM 742 C C . HIS A 1 91 ? -2.848 6.133 5.453 1.00 93.12 91 HIS A C 1
ATOM 744 O O . HIS A 1 91 ? -2.345 5.091 5.047 1.00 93.12 91 HIS A O 1
ATOM 750 N N . LYS A 1 92 ? -3.957 6.080 6.202 1.00 90.88 92 LYS A N 1
ATOM 751 C CA . LYS A 1 92 ? -4.506 4.785 6.670 1.00 90.88 92 LYS A CA 1
ATOM 752 C C . LYS A 1 92 ? -4.761 3.769 5.543 1.00 90.88 92 LYS A C 1
ATOM 754 O O . LYS A 1 92 ? -4.504 2.579 5.703 1.00 90.88 92 LYS A O 1
ATOM 759 N N . GLY A 1 93 ? -5.241 4.233 4.385 1.00 91.00 93 GLY A N 1
ATOM 760 C CA . GLY A 1 93 ? -5.441 3.374 3.208 1.00 91.00 93 GLY A CA 1
ATOM 761 C C . GLY A 1 93 ? -4.131 2.898 2.567 1.00 91.00 93 GLY A C 1
ATOM 762 O O . GLY A 1 93 ? -4.046 1.746 2.132 1.00 91.00 93 GLY A O 1
ATOM 763 N N . LEU A 1 94 ? -3.114 3.763 2.559 1.00 94.00 94 LEU A N 1
ATOM 764 C CA . LEU A 1 94 ? -1.781 3.465 2.044 1.00 94.00 94 LEU A CA 1
ATOM 765 C C . LEU A 1 94 ? -1.032 2.500 2.970 1.00 94.00 94 LEU A C 1
ATOM 767 O O . LEU A 1 94 ? -0.482 1.521 2.481 1.00 94.00 94 LEU A O 1
ATOM 771 N N . ILE A 1 95 ? -1.086 2.695 4.294 1.00 97.81 95 ILE A N 1
ATOM 772 C CA . ILE A 1 95 ? -0.526 1.765 5.292 1.00 97.81 95 ILE A CA 1
ATOM 773 C C . ILE A 1 95 ? -1.056 0.352 5.041 1.00 97.81 95 ILE A C 1
ATOM 775 O O . ILE A 1 95 ? -0.281 -0.595 4.947 1.00 97.81 95 ILE A O 1
ATOM 779 N N . PHE A 1 96 ? -2.373 0.221 4.864 1.00 96.06 96 PHE A N 1
ATOM 780 C CA . PHE A 1 96 ? -3.003 -1.062 4.578 1.00 96.06 96 PHE A CA 1
ATOM 781 C C . PHE A 1 96 ? -2.532 -1.659 3.245 1.00 96.06 96 PHE A C 1
ATOM 783 O O . PHE A 1 96 ? -1.984 -2.760 3.218 1.00 96.06 96 PHE A O 1
ATOM 790 N N . SER A 1 97 ? -2.741 -0.944 2.137 1.00 96.00 97 SER A N 1
ATOM 791 C CA . SER A 1 97 ? -2.555 -1.540 0.810 1.00 96.00 97 SER A CA 1
ATOM 792 C C . SER A 1 97 ? -1.086 -1.682 0.437 1.00 96.00 97 SER A C 1
ATOM 794 O O . SER A 1 97 ? -0.651 -2.732 -0.039 1.00 96.00 97 SER A O 1
ATOM 796 N N . PHE A 1 98 ? -0.301 -0.636 0.692 1.00 97.25 98 PHE A N 1
ATOM 797 C CA . PHE A 1 98 ? 1.113 -0.642 0.365 1.00 97.25 98 PHE A CA 1
ATOM 798 C C . PHE A 1 98 ? 1.911 -1.511 1.334 1.00 97.25 98 PHE A C 1
ATOM 800 O O . PHE A 1 98 ? 2.845 -2.170 0.897 1.00 97.25 98 PHE A O 1
ATOM 807 N N . GLY A 1 99 ? 1.500 -1.624 2.603 1.00 98.25 99 GLY A N 1
ATOM 808 C CA . GLY A 1 99 ? 2.082 -2.588 3.540 1.00 98.25 99 GLY A CA 1
ATOM 809 C C . GLY A 1 99 ? 1.955 -4.040 3.064 1.00 98.25 99 GLY A C 1
ATOM 810 O O . GLY A 1 99 ? 2.926 -4.795 3.128 1.00 98.25 99 GLY A O 1
ATOM 811 N N . ILE A 1 100 ? 0.792 -4.427 2.520 1.00 98.50 100 ILE A N 1
ATOM 812 C CA . ILE A 1 100 ? 0.570 -5.767 1.945 1.00 98.50 100 ILE A CA 1
ATOM 813 C C . ILE A 1 100 ? 1.478 -5.999 0.735 1.00 98.50 100 ILE A C 1
ATOM 815 O O . ILE A 1 100 ? 2.203 -6.995 0.700 1.00 98.50 100 ILE A O 1
ATOM 819 N N . ILE A 1 101 ? 1.466 -5.079 -0.237 1.00 97.50 101 ILE A N 1
ATOM 820 C CA . ILE A 1 101 ? 2.311 -5.182 -1.435 1.00 97.50 101 ILE A CA 1
ATOM 821 C C . ILE A 1 101 ? 3.789 -5.223 -1.046 1.00 97.50 101 ILE A C 1
ATOM 823 O O . ILE A 1 101 ? 4.504 -6.121 -1.477 1.00 97.50 101 ILE A O 1
ATOM 827 N N . TYR A 1 102 ? 4.242 -4.311 -0.187 1.00 98.31 102 TYR A N 1
ATOM 828 C CA . TYR A 1 102 ? 5.631 -4.242 0.255 1.00 98.31 102 TYR A CA 1
ATOM 829 C C . TYR A 1 102 ? 6.078 -5.539 0.939 1.00 98.31 102 TYR A C 1
ATOM 831 O O . TYR A 1 102 ? 7.187 -6.012 0.683 1.00 98.31 102 TYR A O 1
ATOM 839 N N . TYR A 1 103 ? 5.222 -6.158 1.763 1.00 98.50 103 TYR A N 1
ATOM 840 C CA . TYR A 1 103 ? 5.541 -7.435 2.403 1.00 98.50 103 TYR A CA 1
ATOM 841 C C . TYR A 1 103 ? 5.694 -8.568 1.385 1.00 98.50 103 TYR A C 1
ATOM 843 O O . TYR A 1 103 ? 6.677 -9.305 1.439 1.00 98.50 103 TYR A O 1
ATOM 851 N N . VAL A 1 104 ? 4.773 -8.676 0.421 1.00 98.00 104 VAL A N 1
ATOM 852 C CA . VAL A 1 104 ? 4.832 -9.701 -0.633 1.00 98.00 104 VAL A CA 1
ATOM 853 C C . VAL A 1 104 ? 6.035 -9.497 -1.550 1.00 98.00 104 VAL A C 1
ATOM 855 O O . VAL A 1 104 ? 6.723 -10.467 -1.854 1.00 98.00 104 VAL A O 1
ATOM 858 N N . VAL A 1 105 ? 6.328 -8.257 -1.947 1.00 96.75 105 VAL A N 1
ATOM 859 C CA . VAL A 1 105 ? 7.508 -7.909 -2.754 1.00 96.75 105 VAL A CA 1
ATOM 860 C C . VAL A 1 105 ? 8.787 -8.266 -1.999 1.00 96.75 105 VAL A C 1
ATOM 862 O O . VAL A 1 105 ? 9.650 -8.950 -2.541 1.00 96.75 105 VAL A O 1
ATOM 865 N N . SER A 1 106 ? 8.896 -7.866 -0.729 1.00 97.69 106 SER A N 1
ATOM 866 C CA . SER A 1 106 ? 10.066 -8.167 0.107 1.00 97.69 106 SER A CA 1
ATOM 867 C C . SER A 1 106 ? 10.271 -9.675 0.266 1.00 97.69 106 SER A C 1
ATOM 869 O O . SER A 1 106 ? 11.386 -10.168 0.108 1.00 97.69 106 SER A O 1
ATOM 871 N N . 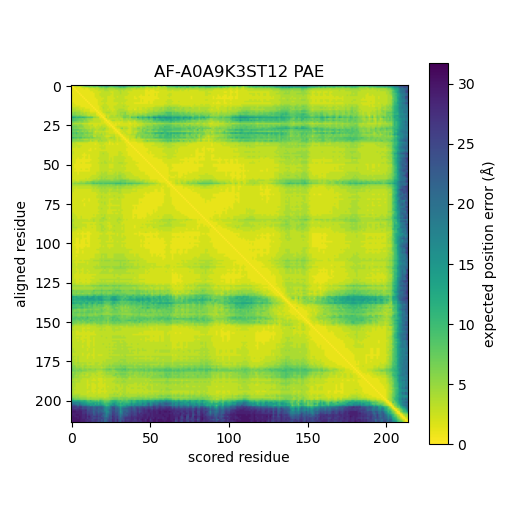TYR A 1 107 ? 9.192 -10.415 0.533 1.00 97.94 107 TYR A N 1
ATOM 872 C CA . TYR A 1 107 ? 9.215 -11.872 0.656 1.00 97.94 107 TYR A CA 1
ATOM 873 C C . TYR A 1 107 ? 9.579 -12.550 -0.668 1.00 97.94 107 TYR A C 1
ATOM 875 O O . TYR A 1 107 ? 10.396 -13.468 -0.691 1.00 97.94 107 TYR A O 1
ATOM 883 N N . GLY A 1 108 ? 9.015 -12.073 -1.779 1.00 97.06 108 GLY A N 1
ATOM 884 C CA . GLY A 1 108 ? 9.275 -12.611 -3.105 1.00 97.06 108 GLY A CA 1
ATOM 885 C C . GLY A 1 108 ? 10.719 -12.409 -3.549 1.00 97.06 108 GLY A C 1
ATOM 886 O O . GLY A 1 108 ? 11.333 -13.352 -4.037 1.00 97.06 108 GLY A O 1
ATOM 887 N N . LEU A 1 109 ? 11.286 -11.226 -3.309 1.00 96.25 109 LEU A N 1
ATOM 888 C CA . LEU A 1 109 ? 12.696 -10.950 -3.584 1.00 96.25 109 LEU A CA 1
ATOM 889 C C . LEU A 1 109 ? 13.627 -11.794 -2.704 1.00 96.25 109 LEU A C 1
ATOM 891 O O . LEU A 1 109 ? 14.595 -12.349 -3.208 1.00 96.25 109 LEU A O 1
ATOM 895 N N . PHE A 1 110 ? 13.330 -11.930 -1.409 1.00 96.38 110 PHE A N 1
ATOM 896 C CA . PHE A 1 110 ? 14.173 -12.695 -0.483 1.00 96.38 110 PHE A CA 1
ATOM 897 C C . PHE A 1 110 ? 14.176 -14.204 -0.779 1.00 96.38 110 PHE A C 1
ATOM 899 O O . PHE A 1 110 ? 15.217 -14.849 -0.697 1.00 96.38 110 PHE A O 1
ATOM 906 N N . HIS A 1 111 ? 13.025 -14.767 -1.157 1.00 95.75 111 HIS A N 1
ATOM 907 C CA . HIS A 1 111 ? 12.877 -16.195 -1.459 1.00 95.75 111 HIS A CA 1
ATOM 908 C C . HIS A 1 111 ? 12.968 -16.534 -2.955 1.00 95.75 111 HIS A C 1
ATOM 910 O O . HIS A 1 111 ? 12.657 -17.662 -3.334 1.00 95.75 111 HIS A O 1
ATOM 916 N N . ASN A 1 112 ? 13.375 -15.588 -3.810 1.00 96.50 112 ASN A N 1
ATOM 917 C CA . ASN A 1 112 ? 13.459 -15.762 -5.267 1.00 96.50 112 ASN A CA 1
ATOM 918 C C . ASN A 1 112 ? 12.152 -16.270 -5.910 1.00 96.50 112 ASN A C 1
ATOM 920 O O . ASN A 1 112 ? 12.157 -17.094 -6.824 1.00 96.50 112 ASN A O 1
ATOM 924 N N . ILE A 1 113 ? 11.006 -15.784 -5.430 1.00 97.19 113 ILE A N 1
ATOM 925 C CA . ILE A 1 113 ? 9.696 -16.110 -5.998 1.00 97.19 113 ILE A CA 1
ATOM 926 C C . ILE A 1 113 ? 9.490 -15.270 -7.267 1.00 97.19 113 ILE A C 1
ATOM 928 O O . ILE A 1 113 ? 9.539 -14.037 -7.180 1.00 97.19 113 ILE A O 1
ATOM 932 N N . PRO A 1 114 ? 9.180 -15.893 -8.422 1.00 97.75 114 PRO A N 1
ATOM 933 C CA . PRO A 1 114 ? 8.931 -15.172 -9.666 1.00 97.75 114 PRO A CA 1
ATOM 934 C C . PRO A 1 114 ? 7.837 -14.111 -9.526 1.00 97.75 114 PRO A C 1
ATOM 936 O O . PRO A 1 114 ? 6.828 -14.335 -8.853 1.00 97.75 114 PRO A O 1
ATOM 939 N N . PHE A 1 115 ? 8.000 -12.982 -10.222 1.00 96.25 115 PHE A N 1
ATOM 940 C CA . PHE A 1 115 ? 7.033 -11.877 -10.226 1.00 96.25 115 PHE A CA 1
ATOM 941 C C . PHE A 1 115 ? 5.607 -12.334 -10.576 1.00 96.25 115 PHE A C 1
ATOM 943 O O . PHE A 1 115 ? 4.641 -11.904 -9.946 1.00 96.25 115 PHE A O 1
ATOM 950 N N . SER A 1 116 ? 5.472 -13.278 -11.515 1.00 95.88 116 SER A N 1
ATOM 951 C CA . SER A 1 116 ? 4.191 -13.884 -11.911 1.00 95.88 116 SER A CA 1
ATOM 952 C C . SER A 1 116 ? 3.432 -14.529 -10.747 1.00 95.88 116 SER A C 1
ATOM 954 O O . SER A 1 116 ? 2.212 -14.667 -10.808 1.00 95.88 116 SER A O 1
ATOM 956 N N . ASN A 1 117 ? 4.129 -14.885 -9.664 1.00 97.44 117 ASN A N 1
ATOM 957 C CA . ASN A 1 117 ? 3.540 -15.531 -8.500 1.00 97.44 117 ASN A CA 1
ATOM 958 C C . ASN A 1 117 ? 3.178 -14.549 -7.375 1.00 97.44 117 ASN A C 1
ATOM 960 O O . ASN A 1 117 ? 2.529 -14.955 -6.410 1.00 97.44 117 ASN A O 1
ATOM 964 N N . TRP A 1 118 ? 3.548 -13.266 -7.467 1.00 97.31 118 TRP A N 1
ATOM 965 C CA . TRP A 1 118 ? 3.316 -12.293 -6.388 1.00 97.31 118 TRP A CA 1
ATOM 966 C C . TRP A 1 118 ? 1.825 -12.030 -6.144 1.00 97.31 118 TRP A C 1
ATOM 968 O O . TRP A 1 118 ? 1.394 -11.941 -4.993 1.00 97.31 118 TRP A O 1
ATOM 978 N N . HIS A 1 119 ? 1.007 -12.011 -7.197 1.00 96.94 119 HIS A N 1
ATOM 979 C CA . HIS A 1 119 ? -0.452 -11.964 -7.069 1.00 96.94 119 HIS A CA 1
ATOM 980 C C . HIS A 1 119 ? -0.993 -13.132 -6.222 1.00 96.94 119 HIS A C 1
ATOM 982 O O . HIS A 1 119 ? -1.742 -12.916 -5.269 1.00 96.94 119 HIS A O 1
ATOM 988 N N . PHE A 1 120 ? -0.560 -14.367 -6.500 1.00 97.31 120 PHE A N 1
ATOM 989 C CA . PHE A 1 120 ? -1.007 -15.548 -5.752 1.00 97.31 120 PHE A CA 1
ATOM 990 C C . PHE A 1 120 ? -0.532 -15.531 -4.293 1.00 97.31 120 PHE A C 1
ATOM 992 O O . PHE A 1 120 ? -1.296 -15.889 -3.394 1.00 97.31 120 PHE A O 1
ATOM 999 N N . GLN A 1 121 ? 0.698 -15.068 -4.037 1.00 97.94 121 GLN A N 1
ATOM 1000 C CA . GLN A 1 121 ? 1.189 -14.859 -2.670 1.00 97.94 121 GLN A CA 1
ATOM 1001 C C . GLN A 1 121 ? 0.345 -13.824 -1.922 1.00 97.94 121 GLN A C 1
ATOM 1003 O O . GLN A 1 121 ? 0.019 -14.029 -0.753 1.00 97.94 121 GLN A O 1
ATOM 1008 N N . THR A 1 122 ? -0.072 -12.761 -2.612 1.00 98.06 122 THR A N 1
ATOM 1009 C CA . THR A 1 122 ? -0.980 -11.757 -2.056 1.00 98.06 122 THR A CA 1
ATOM 1010 C C . THR A 1 122 ? -2.323 -12.387 -1.694 1.00 98.06 122 THR A C 1
ATOM 1012 O O . THR A 1 122 ? -2.707 -12.303 -0.534 1.00 98.06 122 THR A O 1
ATOM 1015 N N . CYS A 1 123 ? -2.980 -13.107 -2.615 1.00 97.81 123 CYS A N 1
ATOM 1016 C CA . CYS A 1 123 ? -4.242 -13.814 -2.346 1.00 97.81 123 CYS A CA 1
ATOM 1017 C C . CYS A 1 123 ? -4.151 -14.727 -1.112 1.00 97.81 123 CYS A C 1
ATOM 1019 O O . CYS A 1 123 ? -5.052 -14.742 -0.267 1.00 97.81 123 CYS A O 1
ATOM 1021 N N . LYS A 1 124 ? -3.051 -15.486 -0.996 1.00 97.06 124 LYS A N 1
ATOM 1022 C CA . LYS A 1 124 ? -2.796 -16.382 0.139 1.00 97.06 124 LYS A CA 1
ATOM 1023 C C . LYS A 1 124 ? -2.655 -15.603 1.444 1.00 97.06 124 LYS A C 1
ATOM 1025 O O . LYS A 1 124 ? -3.305 -15.954 2.426 1.00 97.06 124 LYS A O 1
ATOM 1030 N N . LEU A 1 125 ? -1.839 -14.549 1.442 1.00 97.38 125 LEU A N 1
ATOM 1031 C CA . LEU A 1 125 ? -1.627 -13.667 2.588 1.00 97.38 125 LEU A CA 1
ATOM 1032 C C . LEU A 1 125 ? -2.949 -13.029 3.040 1.00 97.38 125 LEU A C 1
ATOM 1034 O O . LEU A 1 125 ? -3.273 -13.040 4.220 1.00 97.38 125 LEU A O 1
ATOM 1038 N N . THR A 1 126 ? -3.751 -12.512 2.115 1.00 96.75 126 THR A N 1
ATOM 1039 C CA . THR A 1 126 ? -4.942 -11.715 2.432 1.00 96.75 126 THR A CA 1
ATOM 1040 C C . THR A 1 126 ? -6.190 -12.537 2.734 1.00 96.75 126 THR A C 1
ATOM 1042 O O . THR A 1 126 ? -7.209 -11.953 3.091 1.00 96.75 126 THR A O 1
ATOM 1045 N N . LYS A 1 127 ? -6.158 -13.873 2.623 1.00 94.94 127 LYS A N 1
ATOM 1046 C CA . LYS A 1 127 ? -7.330 -14.741 2.868 1.00 94.94 127 LYS A CA 1
ATOM 1047 C C . LYS A 1 127 ? -7.979 -14.490 4.236 1.00 94.94 127 LYS A C 1
ATOM 1049 O O . LYS A 1 127 ? -9.203 -14.546 4.351 1.00 94.94 127 LYS A O 1
ATOM 1054 N N . GLU A 1 128 ? -7.175 -14.152 5.244 1.00 89.88 128 GLU A N 1
ATOM 1055 C CA . GLU A 1 128 ? -7.633 -13.825 6.600 1.00 89.88 128 GLU A CA 1
ATOM 1056 C C . GLU A 1 128 ? -8.574 -12.608 6.653 1.00 89.88 128 GLU A C 1
ATOM 1058 O O . GLU A 1 128 ? -9.424 -12.543 7.539 1.00 89.88 128 GLU A O 1
ATOM 1063 N N . LEU A 1 129 ? -8.508 -11.687 5.679 1.00 90.75 129 LEU A N 1
ATOM 1064 C CA . LEU A 1 129 ? -9.406 -10.526 5.596 1.00 90.75 129 LEU A CA 1
ATOM 1065 C C . LEU A 1 129 ? -10.874 -10.902 5.417 1.00 90.75 129 LEU A C 1
ATOM 1067 O O . LEU A 1 129 ? -11.740 -10.087 5.721 1.00 90.75 129 LEU A O 1
ATOM 1071 N N . ARG A 1 130 ? -11.184 -12.119 4.948 1.00 89.56 130 ARG A N 1
ATOM 1072 C CA . ARG A 1 130 ? -12.577 -12.581 4.837 1.00 89.56 130 ARG A CA 1
ATOM 1073 C C . ARG A 1 130 ? -13.295 -12.548 6.186 1.00 89.56 130 ARG A C 1
ATOM 1075 O O . ARG A 1 130 ? -14.491 -12.284 6.226 1.00 89.56 130 ARG A O 1
ATOM 1082 N N . LYS A 1 131 ? -12.559 -12.773 7.279 1.00 88.31 131 LYS A N 1
ATOM 1083 C CA . LYS A 1 131 ? -13.100 -12.739 8.640 1.00 88.31 131 LYS A CA 1
ATOM 1084 C C . LYS A 1 131 ? -13.524 -11.330 9.048 1.00 88.31 131 LYS A C 1
ATOM 1086 O O . LYS A 1 131 ? -14.491 -11.199 9.782 1.00 88.31 131 LYS A O 1
ATOM 1091 N N . ASP A 1 132 ? -12.866 -10.285 8.542 1.00 85.94 132 ASP A N 1
ATOM 1092 C CA . ASP A 1 132 ? -13.174 -8.896 8.910 1.00 85.94 132 ASP A CA 1
ATOM 1093 C C . ASP A 1 132 ? -14.626 -8.528 8.575 1.00 85.94 132 ASP A C 1
ATOM 1095 O O . ASP A 1 132 ? -15.267 -7.834 9.358 1.00 85.94 132 ASP A O 1
ATOM 1099 N N . PHE A 1 133 ? -15.158 -9.028 7.455 1.00 83.44 133 PHE A N 1
ATOM 1100 C CA . PHE A 1 133 ? -16.535 -8.758 7.023 1.00 83.44 133 PHE A CA 1
ATOM 1101 C C . PHE A 1 133 ? -17.593 -9.333 7.975 1.00 83.44 133 PHE A C 1
ATOM 1103 O O . PHE A 1 133 ? -18.702 -8.812 8.029 1.00 83.44 133 PHE A O 1
ATOM 1110 N N . LEU A 1 134 ? -17.252 -10.368 8.751 1.00 84.12 134 LEU A N 1
ATOM 1111 C CA . LEU A 1 134 ? -18.159 -10.980 9.729 1.00 84.12 134 LEU A CA 1
ATOM 1112 C C . LEU A 1 134 ? -18.356 -10.106 10.974 1.00 84.12 134 LEU A C 1
ATOM 1114 O O . LEU A 1 134 ? -19.342 -10.264 11.685 1.00 84.12 134 LEU A O 1
ATOM 1118 N N . TYR A 1 135 ? -17.424 -9.188 11.239 1.00 82.44 135 TYR A N 1
ATOM 1119 C CA . TYR A 1 135 ? -17.407 -8.354 12.444 1.00 82.44 135 TYR A CA 1
ATOM 1120 C C . TYR A 1 135 ? -17.721 -6.885 12.148 1.00 82.44 135 TYR A C 1
ATOM 1122 O O . TYR A 1 135 ? -17.378 -5.998 12.934 1.00 82.44 135 TYR A O 1
ATOM 1130 N N . PHE A 1 136 ? -18.341 -6.596 11.002 1.00 81.31 136 PHE A N 1
ATOM 1131 C CA . PHE A 1 136 ? -18.726 -5.233 10.660 1.00 81.31 136 PHE A CA 1
ATOM 1132 C C . PHE A 1 136 ? -19.768 -4.712 11.643 1.00 81.31 136 PHE A C 1
ATOM 1134 O O . PHE A 1 136 ? -20.806 -5.319 11.879 1.00 81.31 136 PHE A O 1
ATOM 1141 N N . SER A 1 137 ? -19.470 -3.545 12.210 1.00 80.88 137 SER A N 1
ATOM 1142 C CA . SER A 1 137 ? -20.326 -2.873 13.192 1.00 80.88 137 SER A CA 1
ATOM 1143 C C . SER A 1 137 ? -20.979 -1.621 12.608 1.00 80.88 137 SER A C 1
ATOM 1145 O O . SER A 1 137 ? -21.593 -0.841 13.332 1.00 80.88 137 SER A O 1
ATOM 1147 N N . ASN A 1 138 ? -20.826 -1.409 11.293 1.00 79.25 138 ASN A N 1
ATOM 1148 C CA . ASN A 1 138 ? -21.277 -0.229 10.557 1.00 79.25 138 ASN A CA 1
ATOM 1149 C C . ASN A 1 138 ? -20.744 1.089 11.142 1.00 79.25 138 ASN A C 1
ATOM 1151 O O . ASN A 1 138 ? -21.361 2.145 10.980 1.00 79.25 138 ASN A O 1
ATOM 1155 N N . LYS A 1 139 ? -19.580 1.055 11.803 1.00 80.19 139 LYS A N 1
ATOM 1156 C CA . LYS A 1 139 ? -18.971 2.246 12.415 1.00 80.19 139 LYS A CA 1
ATOM 1157 C C . LYS A 1 139 ? -18.228 3.095 11.393 1.00 80.19 139 LYS A C 1
ATOM 1159 O O . LYS A 1 139 ? -18.215 4.319 11.504 1.00 80.19 139 LYS A O 1
ATOM 1164 N N . THR A 1 140 ? -17.645 2.471 10.371 1.00 77.12 140 THR A N 1
ATOM 1165 C CA . THR A 1 140 ? -16.927 3.185 9.309 1.00 77.12 140 THR A CA 1
ATOM 1166 C C . THR A 1 140 ? -17.790 3.356 8.051 1.00 77.12 140 THR A C 1
ATOM 1168 O O . THR A 1 140 ? -18.645 2.513 7.771 1.00 77.12 140 THR A O 1
ATOM 1171 N N . PRO A 1 141 ? -17.578 4.416 7.243 1.00 76.62 141 PRO A N 1
ATOM 1172 C CA . PRO A 1 141 ? -18.278 4.576 5.965 1.00 76.62 141 PRO A CA 1
ATOM 1173 C C . PRO A 1 141 ? -18.126 3.366 5.034 1.00 76.62 141 PRO A C 1
ATOM 1175 O O . PRO A 1 141 ? -19.090 2.976 4.385 1.00 76.62 141 PRO A O 1
ATOM 1178 N N . GLY A 1 142 ? -16.944 2.741 5.018 1.00 77.19 142 GLY A N 1
ATOM 1179 C CA . GLY A 1 142 ? -16.682 1.543 4.217 1.00 77.19 142 GLY A CA 1
ATOM 1180 C C . GLY A 1 142 ? -17.502 0.331 4.663 1.00 77.19 142 GLY A C 1
ATOM 1181 O O . GLY A 1 142 ? -18.046 -0.366 3.817 1.00 77.19 142 GLY A O 1
ATOM 1182 N N . GLU A 1 143 ? -17.660 0.113 5.974 1.00 82.88 143 GLU A N 1
ATOM 1183 C CA . GLU A 1 143 ? -18.539 -0.947 6.497 1.00 82.88 143 GLU A CA 1
ATOM 1184 C C . GLU A 1 143 ? -19.996 -0.707 6.103 1.00 82.88 143 GLU A C 1
ATOM 1186 O O . GLU A 1 143 ? -20.654 -1.616 5.611 1.00 82.88 143 GLU A O 1
ATOM 1191 N N . LYS A 1 144 ? -20.483 0.534 6.243 1.00 83.88 144 LYS A N 1
ATOM 1192 C CA . LYS A 1 144 ? -21.853 0.896 5.845 1.00 83.88 144 LYS A CA 1
ATOM 1193 C C . LYS A 1 144 ? -22.099 0.641 4.358 1.00 83.88 144 LYS A C 1
ATOM 1195 O O . LYS A 1 144 ? -23.156 0.137 3.989 1.00 83.88 144 LYS A O 1
ATOM 1200 N N . ILE A 1 145 ? -21.133 0.995 3.510 1.00 83.19 145 ILE A N 1
ATOM 1201 C CA . ILE A 1 145 ? -21.211 0.785 2.060 1.00 83.19 145 ILE A CA 1
ATOM 1202 C C . ILE A 1 145 ? -21.199 -0.702 1.718 1.00 83.19 145 ILE A C 1
ATOM 1204 O O . ILE A 1 145 ? -22.007 -1.128 0.898 1.00 83.19 145 ILE A O 1
ATOM 1208 N N . PHE A 1 146 ? -20.357 -1.497 2.375 1.00 84.56 146 PHE A N 1
ATOM 1209 C CA . PHE A 1 146 ? -20.362 -2.943 2.184 1.00 84.56 146 PHE A CA 1
ATOM 1210 C C . PHE A 1 146 ? -21.699 -3.564 2.596 1.00 84.56 146 PHE A C 1
ATOM 1212 O O . PHE A 1 146 ? -22.298 -4.284 1.808 1.00 84.56 146 PHE A O 1
ATOM 1219 N N . THR A 1 147 ? -22.208 -3.239 3.787 1.00 82.81 147 THR A N 1
ATOM 1220 C CA . THR A 1 147 ? -23.487 -3.774 4.280 1.00 82.81 147 THR A CA 1
ATOM 1221 C C . THR A 1 147 ? -24.655 -3.395 3.366 1.00 82.81 147 THR A C 1
ATOM 12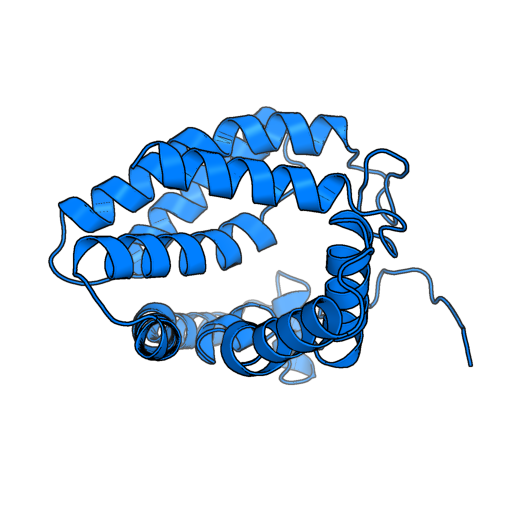23 O O . THR A 1 147 ? -25.573 -4.188 3.186 1.00 82.81 147 THR A O 1
ATOM 1226 N N . LYS A 1 148 ? -24.632 -2.192 2.775 1.00 84.44 148 LYS A N 1
ATOM 1227 C CA . LYS A 1 148 ? -25.723 -1.690 1.928 1.00 84.44 148 LYS A CA 1
ATOM 1228 C C . LYS A 1 148 ? -25.639 -2.136 0.463 1.00 84.44 148 LYS A C 1
ATOM 1230 O O . LYS A 1 148 ? -26.679 -2.339 -0.151 1.00 84.44 148 LYS A O 1
ATOM 1235 N N . PHE A 1 149 ? -24.437 -2.238 -0.104 1.00 82.38 149 PHE A N 1
ATOM 1236 C CA . PHE A 1 149 ? -24.232 -2.407 -1.551 1.00 82.38 149 PHE A CA 1
ATOM 1237 C C . PHE A 1 149 ? -23.317 -3.583 -1.926 1.00 82.38 149 PHE A C 1
ATOM 1239 O O . PHE A 1 149 ? -23.086 -3.816 -3.105 1.00 82.38 149 PHE A O 1
ATOM 1246 N N . GLY A 1 150 ? -22.748 -4.304 -0.956 1.00 83.25 150 GLY A N 1
ATOM 1247 C CA . GLY A 1 150 ? -21.801 -5.400 -1.202 1.00 83.25 150 GLY A CA 1
ATOM 1248 C C . GLY A 1 150 ? -20.406 -4.956 -1.662 1.00 83.25 150 GLY A C 1
ATOM 1249 O O . GLY A 1 150 ? -19.552 -5.797 -1.939 1.00 83.25 150 GLY A O 1
ATOM 1250 N N . ILE A 1 151 ? -20.135 -3.647 -1.719 1.00 83.19 151 ILE A N 1
ATOM 1251 C CA . ILE A 1 151 ? -18.863 -3.106 -2.214 1.00 83.19 151 ILE A CA 1
ATOM 1252 C C . ILE A 1 151 ? -17.778 -3.267 -1.142 1.00 83.19 151 ILE A C 1
ATOM 1254 O O . ILE A 1 151 ? -17.769 -2.582 -0.118 1.00 83.19 151 ILE A O 1
ATOM 1258 N N . ALA A 1 152 ? -16.834 -4.179 -1.384 1.00 84.56 152 ALA A N 1
ATOM 1259 C CA . ALA A 1 152 ? -15.790 -4.569 -0.428 1.00 84.56 152 ALA A CA 1
ATOM 1260 C C . ALA A 1 152 ? -14.611 -3.579 -0.315 1.00 84.56 152 ALA A C 1
ATOM 1262 O O . ALA A 1 152 ? -13.796 -3.682 0.612 1.00 84.56 152 ALA A O 1
ATOM 1263 N N . GLY A 1 153 ? -14.503 -2.625 -1.247 1.00 86.75 153 GLY A N 1
ATOM 1264 C CA . GLY A 1 153 ? -13.467 -1.589 -1.268 1.00 86.75 153 GLY A CA 1
ATOM 1265 C C . GLY A 1 153 ? -12.041 -2.152 -1.212 1.00 86.75 153 GLY A C 1
ATOM 1266 O O . GLY A 1 153 ? -11.747 -3.205 -1.775 1.00 86.75 153 GLY A O 1
ATOM 1267 N N . ALA A 1 154 ? -11.148 -1.479 -0.476 1.00 88.75 154 ALA A N 1
ATOM 1268 C CA . ALA A 1 154 ? -9.731 -1.854 -0.381 1.00 88.75 154 ALA A CA 1
ATOM 1269 C C . ALA A 1 154 ? -9.493 -3.296 0.112 1.00 88.75 154 ALA A C 1
ATOM 1271 O O . ALA A 1 154 ? -8.534 -3.939 -0.310 1.00 88.75 154 ALA A O 1
ATOM 1272 N N . ARG A 1 155 ? -10.367 -3.829 0.980 1.00 90.75 155 ARG A N 1
ATOM 1273 C CA . ARG A 1 155 ? -10.285 -5.233 1.422 1.00 90.75 155 ARG A CA 1
ATOM 1274 C C . ARG A 1 155 ? -10.632 -6.196 0.292 1.00 90.75 155 ARG A C 1
ATOM 1276 O O . ARG A 1 155 ? -9.990 -7.233 0.178 1.00 90.75 155 ARG A O 1
ATOM 1283 N N . GLY A 1 156 ? -11.615 -5.841 -0.535 1.00 92.12 156 GLY A N 1
ATOM 1284 C CA . GLY A 1 156 ? -11.947 -6.571 -1.756 1.00 92.12 156 GLY A CA 1
ATOM 1285 C C . GLY A 1 156 ? -10.764 -6.616 -2.717 1.00 92.12 156 GLY A C 1
ATOM 1286 O O . GLY A 1 156 ? -10.338 -7.700 -3.098 1.00 92.12 156 GLY A O 1
ATOM 1287 N N . GLU A 1 157 ? -10.162 -5.461 -3.019 1.00 94.06 157 GLU A N 1
ATOM 1288 C CA . GLU A 1 157 ? -8.972 -5.395 -3.882 1.00 94.06 157 GLU A CA 1
ATOM 1289 C C . GLU A 1 157 ? -7.827 -6.267 -3.346 1.00 94.06 157 GLU A C 1
ATOM 1291 O O . GLU A 1 157 ? -7.267 -7.076 -4.089 1.00 94.06 157 GLU A O 1
ATOM 1296 N N . ALA A 1 158 ? -7.541 -6.187 -2.042 1.00 95.44 158 ALA A N 1
ATOM 1297 C CA . ALA A 1 158 ? -6.533 -7.023 -1.394 1.00 95.44 158 ALA A CA 1
ATOM 1298 C C . ALA A 1 158 ? -6.856 -8.523 -1.518 1.00 95.44 158 ALA A C 1
ATOM 1300 O O . ALA A 1 158 ? -5.981 -9.306 -1.874 1.00 95.44 158 ALA A O 1
ATOM 1301 N N . LEU A 1 159 ? -8.114 -8.926 -1.294 1.00 95.88 159 LEU A N 1
ATOM 1302 C CA . LEU A 1 159 ? -8.571 -10.316 -1.418 1.00 95.88 159 LEU A CA 1
ATOM 1303 C C . LEU A 1 159 ? -8.456 -10.880 -2.835 1.00 95.88 159 LEU A C 1
ATOM 1305 O O . LEU A 1 159 ? -8.271 -12.087 -2.984 1.00 95.88 159 LEU A O 1
ATOM 1309 N N . THR A 1 160 ? -8.542 -10.026 -3.856 1.00 95.94 160 THR A N 1
ATOM 1310 C CA . THR A 1 160 ? -8.241 -10.405 -5.244 1.00 95.94 160 THR A CA 1
ATOM 1311 C C . THR A 1 160 ? -6.742 -10.449 -5.534 1.00 95.94 160 THR A C 1
ATOM 1313 O O . THR A 1 160 ? -6.362 -10.514 -6.693 1.00 95.94 160 THR A O 1
ATOM 1316 N N . GLY A 1 161 ? -5.869 -10.328 -4.531 1.00 96.81 161 GLY A N 1
ATOM 1317 C CA . GLY A 1 161 ? -4.424 -10.263 -4.734 1.00 96.81 161 GLY A CA 1
ATOM 1318 C C . GLY A 1 161 ? -3.997 -9.068 -5.579 1.00 96.81 161 GLY A C 1
ATOM 1319 O O . GLY A 1 161 ? -3.060 -9.185 -6.369 1.00 96.81 161 GLY A O 1
ATOM 1320 N N . TYR A 1 162 ? -4.737 -7.957 -5.487 1.00 96.81 162 TYR A N 1
ATOM 1321 C CA . TYR A 1 162 ? -4.575 -6.778 -6.335 1.00 96.81 162 TYR A CA 1
ATOM 1322 C C . TYR A 1 162 ? -4.534 -7.109 -7.832 1.00 96.81 162 TYR A C 1
ATOM 1324 O O . TYR A 1 162 ? -3.679 -6.613 -8.567 1.00 96.81 162 TYR A O 1
ATOM 1332 N N . TYR A 1 163 ? -5.470 -7.943 -8.300 1.00 96.44 163 TYR A N 1
ATOM 1333 C CA . TYR A 1 163 ? -5.568 -8.353 -9.705 1.00 96.44 163 TYR A CA 1
ATOM 1334 C C . TYR A 1 163 ? -5.478 -7.165 -10.675 1.00 96.44 163 TYR A C 1
ATOM 1336 O O . TYR A 1 163 ? -4.715 -7.202 -11.641 1.00 96.44 163 TYR A O 1
ATOM 1344 N N . LYS A 1 164 ? -6.197 -6.073 -10.377 1.00 95.25 164 LYS A N 1
ATOM 1345 C CA . LYS A 1 164 ? -6.191 -4.852 -11.195 1.00 95.25 164 LYS A CA 1
ATOM 1346 C C . LYS A 1 164 ? -4.810 -4.197 -11.276 1.00 95.25 164 LYS A C 1
ATOM 1348 O O . LYS A 1 164 ? -4.494 -3.612 -12.302 1.00 95.25 164 LYS A O 1
ATOM 1353 N N . ILE A 1 165 ? -3.963 -4.322 -10.252 1.00 94.69 165 ILE A N 1
ATOM 1354 C CA . ILE A 1 165 ? -2.594 -3.788 -10.285 1.00 94.69 165 ILE A CA 1
ATOM 1355 C C . ILE A 1 165 ? -1.712 -4.645 -11.196 1.00 94.69 165 ILE A C 1
ATOM 1357 O O . ILE A 1 165 ? -1.121 -4.133 -12.147 1.00 94.69 165 ILE A O 1
ATOM 1361 N N . PHE A 1 166 ? -1.654 -5.953 -10.935 1.00 94.94 166 PHE A N 1
ATOM 1362 C CA . PHE A 1 166 ? -0.730 -6.860 -11.622 1.00 94.9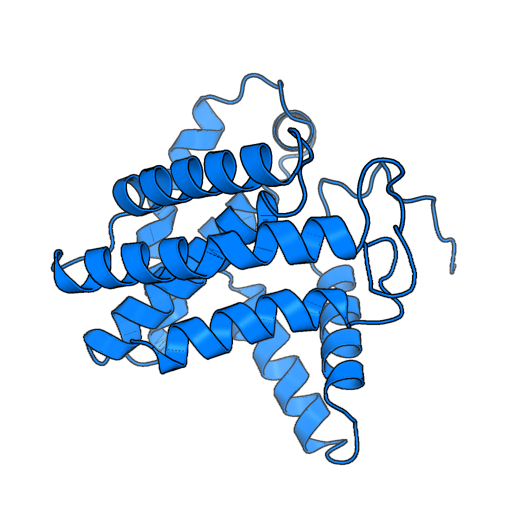4 166 PHE A CA 1
ATOM 1363 C C . PHE A 1 166 ? -1.113 -7.134 -13.080 1.00 94.94 166 PHE A C 1
ATOM 1365 O O . PHE A 1 166 ? -0.236 -7.183 -13.940 1.00 94.94 166 PHE A O 1
ATOM 1372 N N . PHE A 1 167 ? -2.406 -7.297 -13.371 1.00 96.31 167 PHE A N 1
ATOM 1373 C CA . PHE A 1 167 ? -2.877 -7.783 -14.673 1.00 96.31 167 PHE A CA 1
ATOM 1374 C C . PHE A 1 167 ? -3.587 -6.733 -15.525 1.00 96.31 167 PHE A C 1
ATOM 1376 O O . PHE A 1 167 ? -3.880 -7.004 -16.687 1.00 96.31 167 PHE A O 1
ATOM 1383 N N . GLN A 1 168 ? -3.856 -5.539 -14.993 1.00 96.62 168 GLN A N 1
ATOM 1384 C CA . GLN A 1 168 ? -4.509 -4.475 -15.761 1.00 96.62 168 GLN A CA 1
ATOM 1385 C C . GLN A 1 168 ? -3.665 -3.196 -15.787 1.00 96.62 168 GLN A C 1
ATOM 1387 O O . GLN A 1 168 ? -3.209 -2.797 -16.856 1.00 96.62 168 GLN A O 1
ATOM 1392 N N . GLY A 1 169 ? -3.376 -2.600 -14.629 1.00 96.12 169 GLY A N 1
ATOM 1393 C CA . GLY A 1 169 ? -2.652 -1.335 -14.518 1.00 96.12 169 GLY A CA 1
ATOM 1394 C C . GLY A 1 169 ? -1.193 -1.416 -14.959 1.00 96.12 169 GLY A C 1
ATOM 1395 O O . GLY A 1 169 ? -0.746 -0.564 -15.725 1.00 96.12 169 GLY A O 1
ATOM 1396 N N . LEU A 1 170 ? -0.455 -2.458 -14.555 1.00 95.38 170 LEU A N 1
ATOM 1397 C CA . LEU A 1 170 ? 0.928 -2.640 -15.003 1.00 95.38 170 LEU A CA 1
ATOM 1398 C C . LEU A 1 170 ? 1.022 -2.882 -16.529 1.00 95.38 170 LEU A C 1
ATOM 1400 O O . LEU A 1 170 ? 1.752 -2.148 -17.197 1.00 95.38 170 LEU A O 1
ATOM 1404 N N . PRO A 1 171 ? 0.257 -3.814 -17.139 1.00 96.75 171 PRO A N 1
ATOM 1405 C CA . PRO A 1 171 ? 0.224 -3.948 -18.597 1.00 96.75 171 PRO A CA 1
ATOM 1406 C C . PRO A 1 171 ? -0.232 -2.680 -19.328 1.00 96.75 171 PRO A C 1
ATOM 1408 O O . PRO A 1 171 ? 0.270 -2.382 -20.415 1.00 96.75 171 PRO A O 1
ATOM 1411 N N . PHE A 1 172 ? -1.177 -1.930 -18.752 1.00 97.12 172 PHE A N 1
ATOM 1412 C CA . PHE A 1 172 ? -1.616 -0.646 -19.289 1.00 97.12 172 PHE A CA 1
ATOM 1413 C C . PHE A 1 172 ? -0.457 0.353 -19.331 1.00 97.12 172 PHE A C 1
ATOM 1415 O O . PHE A 1 172 ? -0.133 0.852 -20.409 1.00 97.12 172 PHE A O 1
ATOM 1422 N N . ILE A 1 173 ? 0.227 0.595 -18.208 1.00 95.94 173 ILE A N 1
ATOM 1423 C CA . ILE A 1 173 ? 1.264 1.630 -18.165 1.00 95.94 173 ILE A CA 1
ATOM 1424 C C . ILE A 1 173 ? 2.496 1.266 -18.992 1.00 95.94 173 ILE A C 1
ATOM 1426 O O . ILE A 1 173 ? 3.045 2.131 -19.666 1.00 95.94 173 ILE A O 1
ATOM 1430 N N . LEU A 1 174 ? 2.872 -0.017 -19.049 1.00 95.81 174 LEU A N 1
ATOM 1431 C CA . LEU A 1 174 ? 3.955 -0.489 -19.921 1.00 95.81 174 LEU A CA 1
ATOM 1432 C C . LEU A 1 174 ? 3.645 -0.240 -21.404 1.00 95.81 174 LEU A C 1
ATOM 1434 O O . LEU A 1 174 ? 4.528 0.127 -22.181 1.00 95.81 174 LEU A O 1
ATOM 1438 N N . ARG A 1 175 ? 2.378 -0.392 -21.807 1.00 97.06 175 ARG A N 1
ATOM 1439 C CA . ARG A 1 175 ? 1.930 -0.088 -23.172 1.00 97.06 175 ARG A CA 1
ATOM 1440 C C . ARG A 1 175 ? 1.991 1.408 -23.468 1.00 97.06 175 ARG A C 1
ATOM 1442 O O . ARG A 1 175 ? 2.409 1.777 -24.564 1.00 97.06 175 ARG A O 1
ATOM 1449 N N . ILE A 1 176 ? 1.582 2.251 -22.518 1.00 96.56 176 ILE A N 1
ATOM 1450 C CA . ILE A 1 176 ? 1.662 3.711 -22.656 1.00 96.56 176 ILE A CA 1
ATOM 1451 C C . ILE A 1 176 ? 3.122 4.159 -22.733 1.00 96.56 176 ILE A C 1
ATOM 1453 O O . ILE A 1 176 ? 3.450 4.932 -23.629 1.00 96.56 176 ILE A O 1
ATOM 1457 N N . TYR A 1 177 ? 3.997 3.606 -21.888 1.00 95.69 177 TYR A N 1
ATOM 1458 C CA . TYR A 1 177 ? 5.439 3.864 -21.900 1.00 95.69 177 TYR A CA 1
ATOM 1459 C C . TYR A 1 177 ? 6.073 3.521 -23.248 1.00 95.69 177 TYR A C 1
ATOM 1461 O O . TYR A 1 177 ? 6.741 4.357 -23.847 1.00 95.69 177 TYR A O 1
ATOM 1469 N N . LYS A 1 178 ? 5.787 2.329 -23.789 1.00 96.56 178 LYS A N 1
ATOM 1470 C CA . LYS A 1 178 ? 6.310 1.907 -25.097 1.00 96.56 178 LYS A CA 1
ATOM 1471 C C . LYS A 1 178 ? 5.858 2.820 -26.243 1.00 96.56 178 LYS A C 1
ATOM 1473 O O . LYS A 1 178 ? 6.613 3.022 -27.187 1.00 96.56 178 LYS A O 1
ATOM 1478 N N . LYS A 1 179 ? 4.625 3.332 -26.189 1.00 96.75 179 LYS A N 1
ATOM 1479 C CA . LYS A 1 179 ? 4.071 4.212 -27.231 1.00 96.75 179 LYS A CA 1
ATOM 1480 C C . LYS A 1 179 ? 4.503 5.671 -27.086 1.00 96.75 179 LYS A C 1
ATOM 1482 O O . LYS A 1 179 ? 4.522 6.381 -28.082 1.00 96.75 179 LYS A O 1
ATOM 1487 N N . ASN A 1 180 ? 4.825 6.111 -25.871 1.00 96.25 180 ASN A N 1
ATOM 1488 C CA . ASN A 1 180 ? 5.096 7.512 -25.559 1.00 96.25 180 ASN A CA 1
ATOM 1489 C C . ASN A 1 180 ? 6.333 7.635 -24.647 1.00 96.25 180 ASN A C 1
ATOM 1491 O O . ASN A 1 180 ? 6.211 8.093 -23.511 1.00 96.25 180 ASN A O 1
ATOM 1495 N N . PRO A 1 181 ? 7.530 7.231 -25.113 1.00 92.75 181 PRO A N 1
ATOM 1496 C CA . PRO A 1 181 ? 8.733 7.193 -24.274 1.00 92.75 181 PRO A CA 1
ATOM 1497 C C . PRO A 1 181 ? 9.206 8.583 -23.817 1.00 92.75 181 PRO A C 1
ATOM 1499 O O . PRO A 1 181 ? 10.001 8.685 -22.890 1.00 92.75 181 PRO A O 1
ATOM 1502 N N . TYR A 1 182 ? 8.719 9.647 -24.462 1.00 94.00 182 TYR A N 1
ATOM 1503 C CA . TYR A 1 182 ? 9.065 11.040 -24.171 1.00 94.00 182 TYR A CA 1
ATOM 1504 C C . TYR A 1 182 ? 8.291 11.634 -22.987 1.00 94.00 182 TYR A C 1
ATOM 1506 O O . TYR A 1 182 ? 8.639 12.723 -22.529 1.00 94.00 18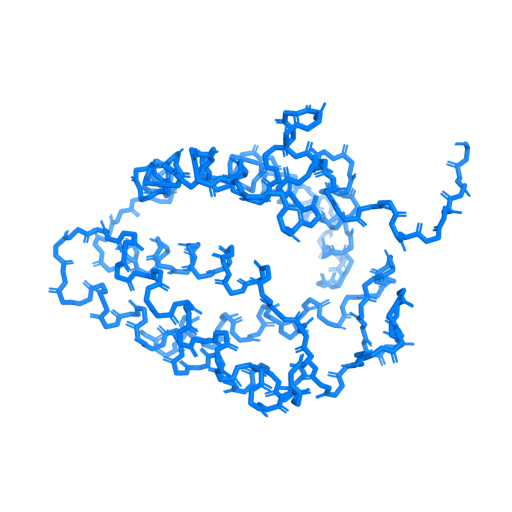2 TYR A O 1
ATOM 1514 N N . LEU A 1 183 ? 7.236 10.958 -22.513 1.00 92.56 183 LEU A N 1
ATOM 1515 C CA . LEU A 1 183 ? 6.469 11.432 -21.365 1.00 92.56 183 LEU A CA 1
ATOM 1516 C C . LEU A 1 183 ? 7.334 11.420 -20.103 1.00 92.56 183 LEU A C 1
ATOM 1518 O O . LEU A 1 183 ? 8.150 10.528 -19.860 1.00 92.56 183 LEU A O 1
ATOM 1522 N N . LYS A 1 184 ? 7.115 12.421 -19.264 1.00 91.31 184 LYS A N 1
ATOM 1523 C CA . LYS A 1 184 ? 7.693 12.533 -17.932 1.00 91.31 184 LYS A CA 1
ATOM 1524 C C . LYS A 1 184 ? 7.001 11.551 -16.990 1.00 91.31 184 LYS A C 1
ATOM 1526 O O . LYS A 1 184 ? 5.836 11.197 -17.157 1.00 91.31 184 LYS A O 1
ATOM 1531 N N . ALA A 1 185 ? 7.698 11.175 -15.919 1.00 86.94 185 ALA A N 1
ATOM 1532 C CA . ALA A 1 185 ? 7.180 10.262 -14.897 1.00 86.94 185 ALA A CA 1
ATOM 1533 C C . ALA A 1 185 ? 5.785 10.664 -14.368 1.00 86.94 185 ALA A C 1
ATOM 1535 O O . ALA A 1 185 ? 4.905 9.818 -14.241 1.00 86.94 185 ALA A O 1
ATOM 1536 N N . GLN A 1 186 ? 5.563 11.961 -14.127 1.00 86.31 186 GLN A N 1
ATOM 1537 C CA . GLN A 1 186 ? 4.284 12.490 -13.636 1.00 86.31 186 GLN A CA 1
ATOM 1538 C C . GLN A 1 186 ? 3.107 12.207 -14.577 1.00 86.31 186 GLN A C 1
ATOM 1540 O O . GLN A 1 186 ? 2.011 11.905 -14.110 1.00 86.31 186 GLN A O 1
ATOM 1545 N N . GLU A 1 187 ? 3.330 12.246 -15.889 1.00 91.00 187 GLU A N 1
ATOM 1546 C CA . GLU A 1 187 ? 2.285 11.989 -16.883 1.00 91.00 187 GLU A CA 1
ATOM 1547 C C . GLU A 1 187 ? 1.872 10.513 -16.857 1.00 91.00 187 GLU A C 1
ATOM 1549 O O . GLU A 1 187 ? 0.685 10.198 -16.907 1.00 91.00 187 GLU A O 1
ATOM 1554 N N . PHE A 1 188 ? 2.827 9.600 -16.651 1.00 92.00 188 PHE A N 1
ATOM 1555 C CA . PHE A 1 188 ? 2.527 8.182 -16.443 1.00 92.00 188 PHE A CA 1
ATOM 1556 C C . PHE A 1 188 ? 1.708 7.934 -15.168 1.00 92.00 188 PHE A C 1
ATOM 1558 O O . PHE A 1 188 ? 0.778 7.123 -15.185 1.00 92.00 188 PHE A O 1
ATOM 1565 N N . TYR A 1 189 ? 2.002 8.639 -14.073 1.00 89.06 189 TYR A N 1
ATOM 1566 C CA . TYR A 1 189 ? 1.218 8.527 -12.837 1.00 89.06 189 TYR A CA 1
ATOM 1567 C C . TYR A 1 189 ? -0.204 9.049 -13.015 1.00 89.06 189 TYR A C 1
ATOM 1569 O O . TYR A 1 189 ? -1.146 8.404 -12.559 1.00 89.06 189 TYR A O 1
ATOM 1577 N N . LEU A 1 190 ? -0.376 10.150 -13.749 1.00 90.12 190 LEU A N 1
ATOM 1578 C CA . LEU A 1 190 ? -1.696 10.671 -14.087 1.00 90.12 190 LEU A CA 1
ATOM 1579 C C . LEU A 1 190 ? -2.484 9.689 -14.966 1.00 90.12 190 LEU A C 1
ATOM 1581 O O . LEU A 1 190 ? -3.658 9.437 -14.696 1.00 90.12 190 LEU A O 1
ATOM 1585 N N . CYS A 1 191 ? -1.845 9.072 -15.967 1.00 92.81 191 CYS A N 1
ATOM 1586 C CA . CYS A 1 191 ? -2.474 8.017 -16.764 1.00 92.81 191 CYS A CA 1
ATOM 1587 C C . CYS A 1 191 ? -2.935 6.845 -15.888 1.00 92.81 191 CYS A C 1
ATOM 1589 O O . CYS A 1 191 ? -4.050 6.357 -16.063 1.00 92.81 191 CYS A O 1
ATOM 1591 N N . LEU A 1 192 ? -2.102 6.399 -14.940 1.00 91.94 192 LEU A N 1
ATOM 1592 C CA . LEU A 1 192 ? -2.468 5.346 -13.989 1.00 91.94 192 LEU A CA 1
ATOM 1593 C C . LEU A 1 192 ? -3.623 5.762 -13.075 1.00 91.94 192 LEU A C 1
ATOM 1595 O O . LEU A 1 192 ? -4.526 4.961 -12.846 1.00 91.94 192 LEU A O 1
ATOM 1599 N N . LEU A 1 193 ? -3.617 6.996 -12.571 1.00 89.81 193 LEU A N 1
ATOM 1600 C CA . LEU A 1 193 ? -4.677 7.518 -11.714 1.00 89.81 193 LEU A CA 1
ATOM 1601 C C . LEU A 1 193 ? -6.022 7.526 -12.449 1.00 89.81 193 LEU A C 1
ATOM 1603 O O . LEU A 1 193 ? -6.993 6.963 -11.947 1.00 89.81 193 LEU A O 1
ATOM 1607 N N . ILE A 1 194 ? -6.064 8.090 -13.660 1.00 90.50 194 ILE A N 1
ATOM 1608 C CA . ILE A 1 194 ? -7.270 8.125 -14.501 1.00 90.50 194 ILE A CA 1
ATOM 1609 C C . ILE A 1 194 ? -7.736 6.703 -14.828 1.00 90.50 194 ILE A C 1
ATOM 1611 O O . ILE A 1 194 ? -8.923 6.394 -14.716 1.00 90.50 194 ILE A O 1
ATOM 1615 N N . PHE A 1 195 ? -6.801 5.816 -15.176 1.00 93.25 195 PHE A N 1
ATOM 1616 C CA . PHE A 1 195 ? -7.100 4.414 -15.437 1.00 93.25 195 PHE A CA 1
ATOM 1617 C C . PHE A 1 195 ? -7.772 3.748 -14.232 1.00 93.25 195 PHE A C 1
ATOM 1619 O O . PHE A 1 195 ? -8.857 3.188 -14.373 1.00 93.25 195 PHE A O 1
ATOM 1626 N N . TYR A 1 196 ? -7.195 3.857 -13.034 1.00 91.25 196 TYR A N 1
ATOM 1627 C CA . TYR A 1 196 ? -7.778 3.246 -11.840 1.00 91.25 196 TYR A CA 1
ATOM 1628 C C . TYR A 1 196 ? -9.104 3.883 -11.424 1.00 91.25 196 TYR A C 1
ATOM 1630 O O . TYR A 1 196 ? -10.000 3.159 -10.998 1.00 91.25 196 TYR A O 1
ATOM 1638 N N . MET A 1 197 ? -9.280 5.194 -11.612 1.00 88.38 197 MET A N 1
ATOM 1639 C CA . MET A 1 197 ? -10.571 5.855 -11.388 1.00 88.38 197 MET A CA 1
ATOM 1640 C C . MET A 1 197 ? -11.684 5.313 -12.295 1.00 88.38 197 MET A C 1
ATOM 1642 O O . MET A 1 197 ? -12.847 5.377 -11.913 1.00 88.38 197 MET A O 1
ATOM 1646 N N . SER A 1 198 ? -11.345 4.755 -13.463 1.00 90.00 198 SER A N 1
ATOM 1647 C CA . SER A 1 198 ? -12.328 4.166 -14.384 1.00 90.00 198 SER A CA 1
ATOM 1648 C C . SER A 1 198 ? -12.740 2.727 -14.047 1.00 90.00 198 SER A C 1
ATOM 1650 O O . SER A 1 198 ? -13.754 2.258 -14.556 1.00 90.00 198 SER A O 1
ATOM 1652 N N . ILE A 1 199 ? -11.979 2.018 -13.202 1.00 89.12 199 ILE A N 1
ATOM 1653 C CA . ILE A 1 199 ? -12.192 0.580 -12.937 1.00 89.12 199 ILE A CA 1
ATOM 1654 C C . ILE A 1 199 ? -12.314 0.210 -11.453 1.00 89.12 199 ILE A C 1
ATOM 1656 O O . ILE A 1 199 ? -12.651 -0.933 -11.140 1.00 89.12 199 ILE A O 1
ATOM 1660 N N . ILE A 1 200 ? -11.993 1.123 -10.531 1.00 84.88 200 ILE A N 1
ATOM 1661 C CA . ILE A 1 200 ? -12.107 0.902 -9.086 1.00 84.88 200 ILE A CA 1
ATOM 1662 C C . ILE A 1 200 ? -13.351 1.614 -8.560 1.00 84.88 200 ILE A C 1
ATOM 1664 O O . ILE A 1 200 ? -13.499 2.827 -8.694 1.00 84.88 200 ILE A O 1
ATOM 1668 N N . GLU A 1 201 ? -14.208 0.861 -7.876 1.00 73.81 201 GLU A N 1
ATOM 1669 C CA . GLU A 1 201 ? -15.344 1.414 -7.145 1.00 73.81 201 GLU A CA 1
ATOM 1670 C C . GLU A 1 201 ? -14.869 2.115 -5.864 1.00 73.81 201 GLU A C 1
ATOM 1672 O O . GLU A 1 201 ? -14.481 1.492 -4.869 1.00 73.81 201 GLU A O 1
ATOM 1677 N N . ASP A 1 202 ? -14.883 3.446 -5.880 1.00 69.31 202 ASP A N 1
ATOM 1678 C CA . ASP A 1 202 ? -14.411 4.247 -4.758 1.00 69.31 202 ASP A CA 1
ATOM 1679 C C . ASP A 1 202 ? -15.480 4.386 -3.659 1.00 69.31 202 ASP A C 1
ATOM 1681 O O . ASP A 1 202 ? -16.392 5.212 -3.707 1.00 69.31 202 ASP A O 1
ATOM 1685 N N . THR A 1 203 ? -15.310 3.603 -2.593 1.00 63.91 203 THR A N 1
ATOM 1686 C CA . THR A 1 203 ? -16.130 3.660 -1.365 1.00 63.91 203 THR A CA 1
ATOM 1687 C C . THR A 1 203 ? -16.066 4.997 -0.600 1.00 63.91 203 THR A C 1
ATOM 1689 O O . THR A 1 203 ? -16.817 5.199 0.351 1.00 63.91 203 THR A O 1
ATOM 1692 N N . ARG A 1 204 ? -15.191 5.943 -0.963 1.00 59.66 204 ARG A N 1
ATOM 1693 C CA . ARG A 1 204 ? -15.151 7.310 -0.406 1.00 59.66 204 ARG A CA 1
ATOM 1694 C C . ARG A 1 204 ? -15.653 8.378 -1.384 1.00 59.66 204 ARG A C 1
ATOM 1696 O O . ARG A 1 204 ? -15.803 9.531 -0.973 1.00 59.66 204 ARG A O 1
ATOM 1703 N N . ALA A 1 205 ? -16.002 8.007 -2.617 1.00 46.06 205 ALA A N 1
ATOM 1704 C CA . ALA A 1 205 ? -16.531 8.919 -3.631 1.00 46.06 205 ALA A CA 1
ATOM 1705 C C . ALA A 1 205 ? -17.771 9.744 -3.230 1.00 46.06 205 ALA A C 1
ATOM 1707 O O . ALA A 1 205 ? -17.884 10.855 -3.748 1.00 46.06 205 ALA A O 1
ATOM 1708 N N . PRO A 1 206 ? -18.660 9.340 -2.290 1.00 42.28 206 PRO A N 1
ATOM 1709 C CA . PRO A 1 206 ? -19.812 10.175 -1.934 1.00 42.28 206 PRO A CA 1
ATOM 1710 C C . PRO A 1 206 ? -19.463 11.558 -1.349 1.00 42.28 206 PRO A C 1
ATOM 1712 O O . PRO A 1 206 ? -20.364 12.372 -1.174 1.00 42.28 206 PRO A O 1
ATOM 1715 N N . LYS A 1 207 ? -18.187 11.833 -1.023 1.00 40.09 207 LYS A N 1
ATOM 1716 C CA . LYS A 1 207 ? -17.707 13.128 -0.503 1.00 40.09 207 LYS A CA 1
ATOM 1717 C C . LYS A 1 207 ? -16.776 13.905 -1.440 1.00 40.09 207 LYS A C 1
ATOM 1719 O O . LYS A 1 207 ? -16.277 14.952 -1.037 1.00 40.09 207 LYS A O 1
ATOM 1724 N N . AR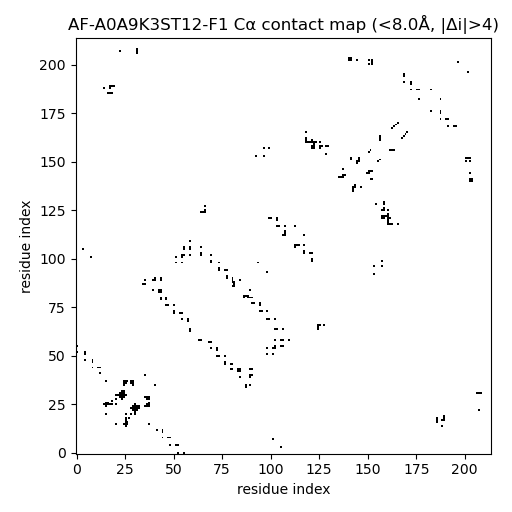G A 1 208 ? -16.536 13.446 -2.670 1.00 38.09 208 ARG A N 1
ATOM 1725 C CA . ARG A 1 208 ? -15.854 14.285 -3.666 1.00 38.09 208 ARG A CA 1
ATOM 1726 C C . ARG A 1 208 ? -16.908 15.189 -4.309 1.00 38.09 208 ARG A C 1
ATOM 1728 O O . ARG A 1 208 ? -17.942 14.661 -4.727 1.00 38.09 208 ARG A O 1
ATOM 1735 N N . PRO A 1 209 ? -16.725 16.524 -4.348 1.00 28.08 209 PRO A N 1
ATOM 1736 C CA . PRO A 1 209 ? -17.652 17.391 -5.058 1.00 28.08 209 PRO A CA 1
ATOM 1737 C C . PRO A 1 209 ? -17.796 16.844 -6.476 1.00 28.08 209 PRO A C 1
ATOM 1739 O O . PRO A 1 209 ? -16.804 16.549 -7.142 1.00 28.08 209 PRO A O 1
ATOM 1742 N N . LYS A 1 210 ? -19.051 16.613 -6.868 1.00 26.22 210 LYS A N 1
ATOM 1743 C CA . LYS A 1 210 ? -19.438 16.076 -8.168 1.00 26.22 210 LYS A CA 1
ATOM 1744 C C . LYS A 1 210 ? -18.777 16.914 -9.261 1.00 26.22 210 LYS A C 1
ATOM 1746 O O . LYS A 1 210 ? -19.274 17.988 -9.589 1.00 26.22 210 LYS A O 1
ATOM 1751 N N . PHE A 1 211 ? -17.692 16.420 -9.843 1.00 25.30 211 PHE A N 1
ATOM 1752 C CA . PHE A 1 211 ? -17.268 16.891 -11.149 1.00 25.30 211 PHE A CA 1
ATOM 1753 C C . PHE A 1 211 ? -18.162 16.204 -12.173 1.00 25.30 211 PHE A C 1
ATOM 1755 O O . PHE A 1 211 ? -18.038 15.011 -12.435 1.00 25.30 211 PHE A O 1
ATOM 1762 N N . ARG A 1 212 ? -19.114 16.977 -12.700 1.00 25.28 212 ARG A N 1
ATOM 1763 C CA . ARG A 1 212 ? -19.733 16.697 -13.991 1.00 25.28 212 ARG A CA 1
ATOM 1764 C C . ARG A 1 212 ? -18.668 16.903 -15.063 1.00 25.28 212 ARG A C 1
ATOM 1766 O O . ARG A 1 212 ? -18.162 18.011 -15.214 1.00 25.28 212 ARG A O 1
ATOM 1773 N N . ALA A 1 213 ? -18.403 15.854 -15.821 1.00 24.80 213 ALA A N 1
ATOM 1774 C CA . ALA A 1 213 ? -18.059 15.966 -17.225 1.00 24.80 213 ALA A CA 1
ATOM 1775 C C . ALA A 1 213 ? -18.808 14.826 -17.922 1.00 24.80 213 ALA A C 1
ATOM 1777 O O . ALA A 1 213 ? -18.386 13.674 -17.845 1.00 24.80 213 ALA A O 1
ATOM 1778 N N . ILE A 1 214 ? -19.925 15.229 -18.545 1.00 35.34 214 ILE A N 1
ATOM 1779 C CA . ILE A 1 214 ? -21.064 14.467 -19.093 1.00 35.34 214 ILE A CA 1
ATOM 1780 C C . ILE A 1 214 ? -22.016 13.901 -18.027 1.00 35.34 214 ILE A C 1
ATOM 1782 O O . ILE A 1 214 ? -21.665 12.934 -17.323 1.00 35.34 214 ILE A O 1
#

Solvent-accessible surface area (backbone atoms only — not comparable to full-atom values): 12222 Å² total; per-residue (Å²): 111,69,68,59,47,52,52,52,54,49,50,60,52,48,60,33,66,30,74,86,42,86,54,39,51,13,80,90,37,34,44,70,46,91,82,55,42,43,69,49,44,54,55,34,53,70,56,45,59,63,48,49,50,53,46,49,51,49,47,76,74,38,100,62,85,54,50,70,63,52,49,53,54,41,53,52,45,49,49,53,32,24,66,70,39,77,70,41,87,77,48,66,70,51,48,56,54,50,48,53,51,50,41,45,51,50,40,26,64,75,68,70,48,58,76,89,49,48,40,57,52,32,28,62,38,32,53,68,56,65,58,56,70,78,67,60,77,57,82,45,68,55,42,42,43,25,76,73,69,68,51,53,40,74,61,42,44,41,48,56,19,38,47,60,50,72,73,40,48,49,58,49,51,54,52,50,42,75,76,43,73,85,61,53,73,57,57,56,51,49,52,50,50,56,51,45,66,74,75,50,77,62,72,66,51,93,69,52,81,84,77,79,80,131

Secondary structure (DSSP, 8-state):
-HHHHHHHHHHHHHHHT-SS-TTS-BTTB-TT-SS--HHHHHHHHHTHHHHHHHHHHHHHH-SS--HHHHHHHHHHHHHHHHHHTTT--SSHHHHHHHHHHHHHHHHHHHTT--GGGHHHHHHHHHGGGGGGGGG--S-SHHHHHHHHH---HHHHHHHTTTHHIIIIIHHHHHHHHHH-TTS-HHHHHHHHHHHHHHHS--TTGGGS------

pLDDT: mean 89.25, std 14.17, range [24.8, 98.56]

Mean predicted aligned error: 5.4 Å

InterPro domains:
  IPR002736 Triphosphoribosyl-dephospho-CoA protein [PF01874] (7-203)
  IPR002736 Triphosphoribosyl-dephospho-CoA protein [PTHR30201] (4-205)

Radius of gyration: 17.47 Å; Cα contacts (8 Å, |Δi|>4): 214; chains: 1; bounding box: 44×42×44 Å

Foldseek 3Di:
DVVLLVVLLVVLLLLQCQPPNQQPAHPVDNRLDPLDHPVLSVQLSVLVSVLLVVLLVVLVPDPAAAQVSLVVSLVVSLVSSCVSSVNDDRQNLVSVQVSLLSSLVSNCVVVVPDPVCSLVSLLVNLVVLVVVLVPQPVPDLQSVCCVVPVQNASSVCSNSSVCCVSPPLVVVLVVVCVVCVPDDPSVSVVVSVVVCVVPGDDSPVVSRPDDDDD

Organism: NCBI:txid2832407